Protein AF-A0A0L9UA04-F1 (afdb_monomer_lite)

InterPro domains:
  IPR013730 Fyv7/TAP26 [PF08524] (38-174)

Organism: Phaseolus angularis (NCBI:txid3914)

Radius of gyration: 35.71 Å; chains: 1; bounding box: 83×42×108 Å

Structure (mmCIF, N/CA/C/O backbone):
data_AF-A0A0L9UA04-F1
#
_entry.id   AF-A0A0L9UA04-F1
#
loop_
_atom_site.group_PDB
_atom_site.id
_atom_site.type_symbol
_atom_site.label_atom_id
_atom_site.label_alt_id
_atom_site.label_comp_id
_atom_site.label_asym_id
_atom_site.label_entity_id
_atom_site.label_seq_id
_atom_site.pdbx_PDB_ins_code
_atom_site.Cartn_x
_atom_site.Cartn_y
_atom_site.Cartn_z
_atom_site.occupancy
_atom_site.B_iso_or_equiv
_atom_site.auth_seq_id
_atom_site.auth_comp_id
_atom_site.auth_asym_id
_atom_site.auth_atom_id
_atom_site.pdbx_PDB_model_num
ATOM 1 N N . MET A 1 1 ? 28.687 -24.387 -68.596 1.00 44.91 1 MET A N 1
ATOM 2 C CA . MET A 1 1 ? 29.076 -24.300 -67.168 1.00 44.91 1 MET A CA 1
ATOM 3 C C . MET A 1 1 ? 28.521 -23.010 -66.548 1.00 44.91 1 MET A C 1
ATOM 5 O O . MET A 1 1 ? 29.224 -22.017 -66.532 1.00 44.91 1 MET A O 1
ATOM 9 N N . LYS A 1 2 ? 27.253 -22.964 -66.106 1.00 49.91 2 LYS A N 1
ATOM 10 C CA . LYS A 1 2 ? 26.639 -21.774 -65.458 1.00 49.91 2 LYS A CA 1
ATOM 11 C C . LYS A 1 2 ? 25.489 -22.181 -64.517 1.00 49.91 2 LYS A C 1
ATOM 13 O O . LYS A 1 2 ? 24.335 -21.888 -64.789 1.00 49.91 2 LYS A O 1
ATOM 18 N N . LYS A 1 3 ? 25.771 -22.952 -63.459 1.00 46.75 3 LYS A N 1
ATOM 19 C CA . LYS A 1 3 ? 24.746 -23.350 -62.461 1.00 46.75 3 LYS A CA 1
ATOM 20 C C . LYS A 1 3 ? 25.163 -23.144 -60.994 1.00 46.75 3 LYS A C 1
ATOM 22 O O . LYS A 1 3 ? 24.412 -23.510 -60.099 1.00 46.75 3 LYS A O 1
ATOM 27 N N . ASN A 1 4 ? 26.323 -22.531 -60.730 1.00 51.34 4 ASN A N 1
ATOM 28 C CA . ASN A 1 4 ? 26.891 -22.466 -59.373 1.00 51.34 4 ASN A CA 1
ATOM 29 C C . ASN A 1 4 ? 26.820 -21.080 -58.697 1.00 51.34 4 ASN A C 1
ATOM 31 O O . ASN A 1 4 ? 27.053 -20.995 -57.493 1.00 51.34 4 ASN A O 1
ATOM 35 N N . GLU A 1 5 ? 26.470 -20.005 -59.411 1.00 51.44 5 GLU A N 1
ATOM 36 C CA . GLU A 1 5 ? 26.477 -18.642 -58.843 1.00 51.44 5 GLU A CA 1
ATOM 37 C C . GLU A 1 5 ? 25.185 -18.285 -58.088 1.00 51.44 5 GLU A C 1
ATOM 39 O O . GLU A 1 5 ? 25.255 -17.756 -56.975 1.00 51.44 5 GLU A O 1
ATOM 44 N N . GLU A 1 6 ? 24.013 -18.680 -58.599 1.00 51.06 6 GLU A N 1
ATOM 45 C CA . GLU A 1 6 ? 22.704 -18.352 -58.001 1.00 51.06 6 GLU A CA 1
ATOM 46 C C . GLU A 1 6 ? 22.512 -18.932 -56.587 1.00 51.06 6 GLU A C 1
ATOM 48 O O . GLU A 1 6 ? 21.813 -18.371 -55.736 1.00 51.06 6 GLU A O 1
ATOM 53 N N . HIS A 1 7 ? 23.174 -20.053 -56.292 1.00 47.47 7 HIS A N 1
ATOM 54 C CA . HIS A 1 7 ? 23.088 -20.707 -54.989 1.00 47.47 7 HIS A CA 1
ATOM 55 C C . HIS A 1 7 ? 23.852 -19.949 -53.885 1.00 47.47 7 HIS A C 1
ATOM 57 O O . HIS A 1 7 ? 23.536 -20.091 -52.697 1.00 47.47 7 HIS A O 1
ATOM 63 N N . SER A 1 8 ? 24.841 -19.126 -54.255 1.00 52.06 8 SER A N 1
ATOM 64 C CA . SER A 1 8 ? 25.676 -18.370 -53.313 1.00 52.06 8 SER A CA 1
ATOM 65 C C . SER A 1 8 ? 25.004 -17.075 -52.833 1.00 52.06 8 SER A C 1
ATOM 67 O O . SER A 1 8 ? 25.053 -16.750 -51.640 1.00 52.06 8 SER A O 1
ATOM 69 N N . ASP A 1 9 ? 24.274 -16.394 -53.719 1.00 54.34 9 ASP A N 1
ATOM 70 C CA . ASP A 1 9 ? 23.603 -15.127 -53.415 1.00 54.34 9 ASP A CA 1
ATOM 71 C C . ASP A 1 9 ? 22.380 -15.309 -52.515 1.00 54.34 9 ASP A C 1
ATOM 73 O O . ASP A 1 9 ? 22.146 -14.519 -51.592 1.00 54.34 9 ASP A O 1
ATOM 77 N N . ASN A 1 10 ? 21.654 -16.416 -52.680 1.00 56.12 10 ASN A N 1
ATOM 78 C CA . ASN A 1 10 ? 20.559 -16.777 -51.780 1.00 56.12 10 ASN A CA 1
ATOM 79 C C . ASN A 1 10 ? 21.040 -17.081 -50.348 1.00 56.12 10 ASN A C 1
ATOM 81 O O . ASN A 1 10 ? 20.342 -16.766 -49.377 1.00 56.12 10 ASN A O 1
ATOM 85 N N . ARG A 1 11 ? 22.253 -17.631 -50.175 1.00 56.78 11 ARG A N 1
ATOM 86 C CA . ARG A 1 11 ? 22.855 -17.847 -48.844 1.00 56.78 11 ARG A CA 1
ATOM 87 C C . ARG A 1 11 ? 23.274 -16.529 -48.192 1.00 56.78 11 ARG A C 1
ATOM 89 O O . ARG A 1 11 ? 23.002 -16.339 -47.003 1.00 56.78 11 ARG A O 1
ATOM 96 N N . LYS A 1 12 ? 23.868 -15.601 -48.953 1.00 57.72 12 LYS A N 1
ATOM 97 C CA . LYS A 1 12 ? 24.252 -14.263 -48.461 1.00 57.72 12 LYS A CA 1
ATOM 98 C C . LYS A 1 12 ? 23.028 -13.437 -48.037 1.00 57.72 12 LYS A C 1
ATOM 100 O O . LYS A 1 12 ? 23.020 -12.908 -46.922 1.00 57.72 12 LYS A O 1
ATOM 105 N N . LYS A 1 13 ? 21.952 -13.421 -48.838 1.00 58.09 13 LYS A N 1
ATOM 106 C CA . LYS A 1 13 ? 20.679 -12.749 -48.493 1.00 58.09 13 LYS A CA 1
ATOM 107 C C . LYS A 1 13 ? 20.013 -13.345 -47.242 1.00 58.09 13 LYS A C 1
ATOM 109 O O . LYS A 1 13 ? 19.635 -12.596 -46.339 1.00 58.09 13 LYS A O 1
ATOM 114 N N . LYS A 1 14 ? 19.949 -14.682 -47.113 1.00 58.44 14 LYS A N 1
ATOM 115 C CA . LYS A 1 14 ? 19.452 -15.353 -45.888 1.00 58.44 14 LYS A CA 1
ATOM 116 C C . LYS A 1 14 ? 20.282 -15.004 -44.647 1.00 58.44 14 LYS A C 1
ATOM 118 O O . LYS A 1 14 ? 19.719 -14.843 -43.563 1.00 58.44 14 LYS A O 1
ATOM 123 N N . HIS A 1 15 ? 21.603 -14.882 -44.778 1.00 56.88 15 HIS A N 1
ATOM 124 C CA . HIS A 1 15 ? 22.475 -14.545 -43.651 1.00 56.88 15 HIS A CA 1
ATOM 125 C C . HIS A 1 15 ? 22.293 -13.088 -43.185 1.00 56.88 15 HIS A C 1
ATOM 127 O O . HIS A 1 15 ? 22.320 -12.831 -41.977 1.00 56.88 15 HIS A O 1
ATOM 133 N N . MET A 1 16 ? 22.072 -12.139 -44.102 1.00 57.34 16 MET A N 1
ATOM 134 C CA . MET A 1 16 ? 21.804 -10.737 -43.749 1.00 57.34 16 MET A CA 1
ATOM 135 C C . MET A 1 16 ? 20.437 -10.547 -43.078 1.00 57.34 16 MET A C 1
ATOM 137 O O . MET A 1 16 ? 20.364 -9.882 -42.046 1.00 57.34 16 MET A O 1
ATOM 141 N N . MET A 1 17 ? 19.385 -11.211 -43.573 1.00 58.59 17 MET A N 1
ATOM 142 C CA . MET A 1 17 ? 18.052 -11.196 -42.945 1.00 58.59 17 MET A CA 1
ATOM 143 C C . MET A 1 17 ? 18.096 -11.707 -41.492 1.00 58.59 17 MET A C 1
ATOM 145 O O . MET A 1 17 ? 17.563 -11.066 -40.588 1.00 58.59 17 MET A O 1
ATOM 149 N N . LYS A 1 18 ? 18.821 -12.807 -41.231 1.00 59.47 18 LYS A N 1
ATOM 150 C CA . LYS A 1 18 ? 19.005 -13.350 -39.869 1.00 59.47 18 LYS A CA 1
ATOM 151 C C . LYS A 1 18 ? 19.755 -12.394 -38.930 1.00 59.47 18 LYS A C 1
ATOM 153 O O . LYS A 1 18 ? 19.419 -12.318 -37.750 1.00 59.47 18 LYS A O 1
ATOM 158 N N . ARG A 1 19 ? 20.752 -11.649 -39.432 1.00 60.03 19 ARG A N 1
ATOM 159 C CA . ARG A 1 19 ? 21.492 -10.650 -38.633 1.00 60.03 19 ARG A CA 1
ATOM 160 C C . ARG A 1 19 ? 20.612 -9.447 -38.279 1.00 60.03 19 ARG A C 1
ATOM 162 O O . ARG A 1 19 ? 20.680 -8.976 -37.147 1.00 60.03 19 ARG A O 1
ATOM 169 N N . ASN A 1 20 ? 19.746 -8.998 -39.186 1.00 59.22 20 ASN A N 1
ATOM 170 C CA . ASN A 1 20 ? 18.862 -7.856 -38.930 1.00 59.22 20 ASN A CA 1
ATOM 171 C C . ASN A 1 20 ? 17.778 -8.171 -37.886 1.00 59.22 20 ASN A C 1
ATOM 173 O O . ASN A 1 20 ? 17.526 -7.345 -37.013 1.00 59.22 20 ASN A O 1
ATOM 177 N N . ILE A 1 21 ? 17.239 -9.395 -37.876 1.00 59.16 21 ILE A N 1
ATOM 178 C CA . ILE A 1 21 ? 16.279 -9.847 -36.849 1.00 59.16 21 ILE A CA 1
ATOM 179 C C . ILE A 1 21 ? 16.918 -9.855 -35.449 1.00 59.16 21 ILE A C 1
ATOM 181 O O . ILE A 1 21 ? 16.272 -9.508 -34.466 1.00 59.16 21 ILE A O 1
ATOM 185 N N . SER A 1 22 ? 18.208 -10.193 -35.338 1.00 56.00 22 SER A N 1
ATOM 186 C CA . SER A 1 22 ? 18.907 -10.200 -34.044 1.00 56.00 22 SER A CA 1
ATOM 187 C C . SER A 1 22 ? 19.188 -8.804 -33.466 1.00 56.00 22 SER A C 1
ATOM 189 O O . SER A 1 22 ? 19.296 -8.671 -32.249 1.00 56.00 22 SER A O 1
ATOM 191 N N . ARG A 1 23 ? 19.269 -7.759 -34.307 1.00 60.16 23 ARG A N 1
ATOM 192 C CA . ARG A 1 23 ? 19.564 -6.376 -33.876 1.00 60.16 23 ARG A CA 1
ATOM 193 C C . ARG A 1 23 ? 18.342 -5.636 -33.323 1.00 60.16 23 ARG A C 1
ATOM 195 O O . ARG A 1 23 ? 18.521 -4.665 -32.602 1.00 60.16 23 ARG A O 1
ATOM 202 N N . LEU A 1 24 ? 17.133 -6.121 -33.611 1.00 58.84 24 LEU A N 1
ATOM 203 C CA . LEU A 1 24 ? 15.861 -5.567 -33.123 1.00 58.84 24 LEU A CA 1
ATOM 204 C C . LEU A 1 24 ? 15.292 -6.329 -31.911 1.00 58.84 24 LEU A C 1
ATOM 206 O O . LEU A 1 24 ? 14.128 -6.160 -31.572 1.00 58.84 24 LEU A O 1
ATOM 210 N N . GLY A 1 25 ? 16.101 -7.169 -31.253 1.00 58.91 25 GLY A N 1
ATOM 211 C CA . GLY A 1 25 ? 15.629 -8.002 -30.142 1.00 58.91 25 GLY A CA 1
ATOM 212 C C . GLY A 1 25 ? 14.762 -9.155 -30.645 1.00 58.91 25 GLY A C 1
ATOM 213 O O . GLY A 1 25 ? 13.562 -9.181 -30.403 1.00 58.91 25 GLY A O 1
ATOM 214 N N . GLY A 1 26 ? 15.388 -10.070 -31.395 1.00 66.06 26 GLY A N 1
ATOM 215 C CA . GLY A 1 26 ? 14.732 -11.116 -32.186 1.00 66.06 26 GLY A CA 1
ATOM 216 C C . GLY A 1 26 ? 13.556 -11.843 -31.526 1.00 66.06 26 GLY A C 1
ATOM 217 O O . GLY A 1 26 ? 13.542 -12.033 -30.318 1.00 66.06 26 GLY A O 1
ATOM 218 N N . SER A 1 27 ? 12.613 -12.274 -32.378 1.00 66.50 27 SER A N 1
ATOM 219 C CA . SER A 1 27 ? 11.355 -12.975 -32.070 1.00 66.50 27 SER A CA 1
ATOM 220 C C . SER A 1 27 ? 10.723 -12.524 -30.755 1.00 66.50 27 SER A C 1
ATOM 222 O O . SER A 1 27 ? 10.962 -13.120 -29.704 1.00 66.50 27 SER A O 1
ATOM 224 N N . GLY A 1 28 ? 9.883 -11.488 -30.835 1.00 70.38 28 GLY A N 1
ATOM 225 C CA . GLY A 1 28 ? 9.030 -11.070 -29.726 1.00 70.38 28 GLY A CA 1
ATOM 226 C C . GLY A 1 28 ? 8.263 -12.243 -29.104 1.00 70.38 28 GLY A C 1
ATOM 227 O O . GLY A 1 28 ? 8.163 -13.329 -29.684 1.00 70.38 28 GLY A O 1
ATOM 228 N N . LEU A 1 29 ? 7.750 -12.019 -27.892 1.00 76.06 29 LEU A N 1
ATOM 229 C CA . LEU 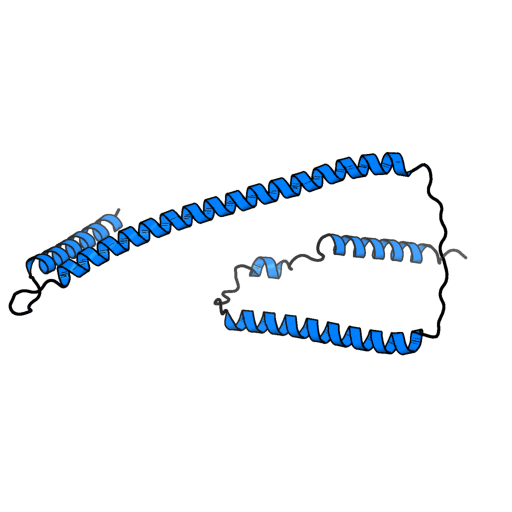A 1 29 ? 6.931 -12.988 -27.163 1.00 76.06 29 LEU A CA 1
ATOM 230 C C . LEU A 1 29 ? 5.904 -13.621 -28.110 1.00 76.06 29 LEU A C 1
ATOM 232 O O . LEU A 1 29 ? 5.262 -12.907 -28.881 1.00 76.06 29 LEU A O 1
ATOM 236 N N . SER A 1 30 ? 5.769 -14.950 -28.067 1.00 83.12 30 SER A N 1
ATOM 237 C CA . SER A 1 30 ? 4.789 -15.640 -28.906 1.00 83.12 30 SER A CA 1
ATOM 238 C C . SER A 1 30 ? 3.401 -15.040 -28.678 1.00 83.12 30 SER A C 1
ATOM 240 O O . SER A 1 30 ? 3.091 -14.585 -27.575 1.00 83.12 30 SER A O 1
ATOM 242 N N . LEU A 1 31 ? 2.551 -15.045 -29.707 1.00 81.62 31 LEU A N 1
ATOM 243 C CA . LEU A 1 31 ? 1.169 -14.564 -29.592 1.00 81.62 31 LEU A CA 1
ATOM 244 C C . LEU A 1 31 ? 0.454 -15.224 -28.401 1.00 81.62 31 LEU A C 1
ATOM 246 O O . LEU A 1 31 ? -0.238 -14.566 -27.630 1.00 81.62 31 LEU A O 1
ATOM 250 N N . GLU A 1 32 ? 0.731 -16.509 -28.191 1.00 78.56 32 GLU A N 1
ATOM 251 C CA . GLU A 1 32 ? 0.277 -17.274 -27.037 1.00 78.56 32 GLU A CA 1
ATOM 252 C C . GLU A 1 32 ? 0.819 -16.733 -25.702 1.00 78.56 32 GLU A C 1
ATOM 254 O O . GLU A 1 32 ? 0.078 -16.658 -24.726 1.00 78.56 32 GLU A O 1
ATOM 259 N N . ALA A 1 33 ? 2.089 -16.326 -25.624 1.00 79.69 33 ALA A N 1
ATOM 260 C CA . ALA A 1 33 ? 2.650 -15.700 -24.429 1.00 79.69 33 ALA A CA 1
ATOM 261 C C . ALA A 1 33 ? 2.044 -14.315 -24.160 1.00 79.69 33 ALA A C 1
ATOM 263 O O . ALA A 1 33 ? 1.850 -13.965 -22.997 1.00 79.69 33 ALA A O 1
ATOM 264 N N . PHE A 1 34 ? 1.722 -13.552 -25.209 1.00 82.69 34 PHE A N 1
ATOM 265 C CA . PHE A 1 34 ? 1.083 -12.242 -25.090 1.00 82.69 34 PHE A CA 1
ATOM 266 C C . PHE A 1 34 ? -0.371 -12.364 -24.616 1.00 82.69 34 PHE A C 1
ATOM 268 O O . PHE A 1 34 ? -0.756 -11.723 -23.639 1.00 82.69 34 PHE A O 1
ATOM 275 N N . ALA A 1 35 ? -1.151 -13.260 -25.229 1.00 82.94 35 ALA A N 1
ATOM 276 C CA . ALA A 1 35 ? -2.519 -13.567 -24.812 1.00 82.94 35 ALA A CA 1
ATOM 277 C C . ALA A 1 35 ? -2.564 -14.125 -23.379 1.00 82.94 35 ALA A C 1
ATOM 279 O O . ALA A 1 35 ? -3.395 -13.723 -22.564 1.00 82.94 35 ALA A O 1
ATOM 280 N N . ASN A 1 36 ? -1.609 -14.992 -23.028 1.00 75.50 36 ASN A N 1
ATOM 281 C CA . ASN A 1 36 ? -1.549 -15.603 -21.705 1.00 75.50 36 ASN A CA 1
ATOM 282 C C . ASN A 1 36 ? -0.844 -14.765 -20.628 1.00 75.50 36 ASN A C 1
ATOM 284 O O . ASN A 1 36 ? -0.731 -15.216 -19.484 1.00 75.50 36 ASN A O 1
ATOM 288 N N . ALA A 1 37 ? -0.373 -13.556 -20.950 1.00 74.50 37 ALA A N 1
ATOM 289 C CA . ALA A 1 37 ? 0.300 -12.684 -19.987 1.00 74.50 37 ALA A CA 1
ATOM 290 C C . ALA A 1 37 ? -0.622 -12.268 -18.827 1.00 74.50 37 ALA A C 1
ATOM 292 O O . ALA A 1 37 ? -0.140 -12.029 -17.722 1.00 74.50 37 ALA A O 1
ATOM 293 N N . LYS A 1 38 ? -1.940 -12.217 -19.069 1.00 69.69 38 LYS A N 1
ATOM 294 C CA . LYS A 1 38 ? -2.959 -11.862 -18.068 1.00 69.69 38 LYS A CA 1
ATOM 295 C C . LYS A 1 38 ? -3.819 -13.042 -17.596 1.00 69.69 38 LYS A C 1
ATOM 297 O O . LYS A 1 38 ? -4.439 -12.934 -16.547 1.00 69.69 38 LYS A O 1
ATOM 302 N N . SER A 1 39 ? -3.859 -14.157 -18.335 1.00 68.38 39 SER A N 1
ATOM 303 C CA . SER A 1 39 ? -4.726 -15.310 -18.020 1.00 68.38 39 SER A CA 1
ATOM 304 C C . SER A 1 39 ? -4.117 -16.278 -17.003 1.00 68.38 39 SER A C 1
ATOM 306 O O . SER A 1 39 ? -4.832 -17.027 -16.338 1.00 68.38 39 SER A O 1
ATOM 308 N N . LYS A 1 40 ? -2.786 -16.283 -16.851 1.00 64.69 40 LYS A N 1
ATOM 309 C CA . LYS A 1 40 ? -2.121 -17.155 -15.881 1.00 64.69 40 LYS A CA 1
ATOM 310 C C . LYS A 1 40 ? -2.254 -16.547 -14.490 1.00 64.69 40 LYS A C 1
ATOM 312 O O . LYS A 1 40 ? -1.460 -15.691 -14.108 1.00 64.69 40 LYS A O 1
ATOM 317 N N . ASN A 1 41 ? -3.215 -17.059 -13.724 1.00 63.19 41 ASN A N 1
ATOM 318 C CA . ASN A 1 41 ? -3.401 -16.804 -12.297 1.00 63.19 41 ASN A CA 1
ATOM 319 C C . ASN A 1 41 ? -2.242 -17.434 -11.489 1.00 63.19 41 ASN A C 1
ATOM 321 O O . ASN A 1 41 ? -2.405 -18.374 -10.715 1.00 63.19 41 ASN A O 1
ATOM 325 N N . LYS A 1 42 ? -1.006 -16.998 -11.762 1.00 64.94 42 LYS A N 1
ATOM 326 C CA . LYS A 1 42 ? 0.178 -17.403 -11.009 1.00 64.94 42 LYS A CA 1
ATOM 327 C C . LYS A 1 42 ? 0.167 -16.597 -9.729 1.00 64.94 42 LYS A C 1
ATOM 329 O O . LYS A 1 42 ? 0.686 -15.483 -9.702 1.00 64.94 42 LYS A O 1
ATOM 334 N N . GLN A 1 43 ? -0.416 -17.179 -8.686 1.00 70.19 43 GLN A N 1
ATOM 335 C CA . GLN A 1 43 ? -0.285 -16.692 -7.321 1.00 70.19 43 GLN A CA 1
ATOM 336 C C . GLN A 1 43 ? 1.180 -16.305 -7.084 1.00 70.19 43 GLN A C 1
ATOM 338 O O . GLN A 1 43 ? 2.087 -17.128 -7.255 1.00 70.19 43 GLN A O 1
ATOM 343 N N . TYR A 1 44 ? 1.423 -15.026 -6.795 1.00 76.94 44 TYR A N 1
ATOM 344 C CA . TYR A 1 44 ? 2.772 -14.479 -6.700 1.00 76.94 44 TYR A CA 1
ATOM 345 C C . TYR A 1 44 ? 3.512 -15.143 -5.534 1.00 76.94 44 TYR A C 1
ATOM 347 O O . TYR A 1 44 ? 3.335 -14.774 -4.376 1.00 76.94 44 TYR A O 1
ATOM 355 N N . ASN A 1 45 ? 4.341 -16.144 -5.842 1.00 85.00 45 ASN A N 1
ATOM 356 C CA . ASN A 1 45 ? 5.189 -16.812 -4.864 1.00 85.00 45 ASN A CA 1
ATOM 357 C C . ASN A 1 45 ? 6.643 -16.330 -5.025 1.00 85.00 45 ASN A C 1
ATOM 359 O O . ASN A 1 45 ? 7.352 -16.778 -5.939 1.00 85.00 45 ASN A O 1
ATOM 363 N N . PRO A 1 46 ? 7.128 -15.443 -4.138 1.00 87.38 46 PRO A N 1
ATOM 364 C CA . PRO A 1 46 ? 8.468 -14.880 -4.249 1.00 87.38 46 PRO A CA 1
ATOM 365 C C . PRO A 1 46 ? 9.575 -15.934 -4.103 1.00 87.38 46 PRO A C 1
ATOM 367 O O . PRO A 1 46 ? 10.650 -15.754 -4.675 1.00 87.38 46 PRO A O 1
ATOM 370 N N . ALA A 1 47 ? 9.338 -17.044 -3.393 1.00 90.38 47 ALA A N 1
ATOM 371 C CA . ALA A 1 47 ? 10.335 -18.099 -3.202 1.00 90.38 47 ALA A CA 1
ATOM 372 C C . ALA A 1 47 ? 10.624 -18.855 -4.508 1.00 90.38 47 ALA A C 1
ATOM 374 O O . ALA A 1 47 ? 11.784 -19.072 -4.863 1.00 90.38 47 ALA A O 1
ATOM 375 N N . ILE A 1 48 ? 9.579 -19.181 -5.276 1.00 85.94 48 ILE A N 1
ATOM 376 C CA . ILE A 1 48 ? 9.719 -19.861 -6.574 1.00 85.94 48 ILE A CA 1
ATOM 377 C C . ILE A 1 48 ? 10.458 -18.960 -7.571 1.00 85.94 48 ILE A C 1
ATOM 379 O O . ILE A 1 48 ? 11.365 -19.415 -8.270 1.00 85.94 48 ILE A O 1
ATOM 383 N N . ILE A 1 49 ? 10.126 -17.666 -7.595 1.00 85.31 49 ILE A N 1
ATOM 384 C CA . ILE A 1 49 ? 10.781 -16.683 -8.469 1.00 85.31 49 ILE A CA 1
ATOM 385 C C . ILE A 1 49 ? 12.268 -16.545 -8.113 1.00 85.31 49 ILE A C 1
ATOM 387 O O . ILE A 1 49 ? 13.115 -16.535 -9.009 1.00 85.31 49 ILE A O 1
ATOM 391 N N . LYS A 1 50 ? 12.607 -16.467 -6.818 1.00 94.00 50 LYS A N 1
ATOM 392 C CA . LYS A 1 50 ? 14.004 -16.433 -6.355 1.00 94.00 50 LYS A CA 1
ATOM 393 C C . LYS A 1 50 ? 14.764 -17.687 -6.793 1.00 94.00 50 LYS A C 1
ATOM 395 O O . LYS A 1 50 ? 15.805 -17.552 -7.432 1.00 94.00 50 LYS A O 1
ATOM 400 N N . LYS A 1 51 ? 14.195 -18.879 -6.575 1.00 94.12 51 LYS A N 1
ATOM 401 C CA . LYS A 1 51 ? 14.802 -20.160 -6.973 1.00 94.12 51 LYS A CA 1
ATOM 402 C C . LYS A 1 51 ? 15.075 -20.233 -8.478 1.00 94.12 51 LYS A C 1
ATOM 404 O O . LYS A 1 51 ? 16.16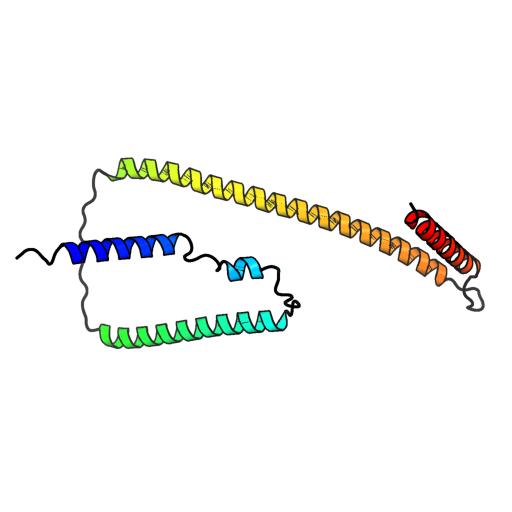2 -20.627 -8.889 1.00 94.12 51 LYS A O 1
ATOM 409 N N . GLN A 1 52 ? 14.127 -19.801 -9.313 1.00 91.44 52 GLN A N 1
ATOM 410 C CA . GLN A 1 52 ? 14.312 -19.761 -10.771 1.00 91.44 52 GLN A CA 1
ATOM 411 C C . GLN A 1 52 ? 15.412 -18.775 -11.192 1.00 91.44 52 GLN A C 1
ATOM 413 O O . GLN A 1 52 ? 16.239 -19.096 -12.049 1.00 91.44 52 GLN A O 1
ATOM 418 N N . ARG A 1 53 ? 15.456 -17.585 -10.577 1.00 93.25 53 ARG A N 1
ATOM 419 C CA . ARG A 1 53 ? 16.500 -16.582 -10.844 1.00 93.25 53 ARG A CA 1
ATOM 420 C C . ARG A 1 53 ? 17.886 -17.100 -10.473 1.00 93.25 53 ARG A C 1
ATOM 422 O O . ARG A 1 53 ? 18.825 -16.907 -11.242 1.00 93.25 53 ARG A O 1
ATOM 429 N N . GLU A 1 54 ? 18.016 -17.746 -9.320 1.00 94.06 54 GLU A N 1
ATOM 430 C CA . GLU A 1 54 ? 19.278 -18.336 -8.870 1.00 94.06 54 GLU A CA 1
ATOM 431 C C . GLU A 1 54 ? 19.716 -19.493 -9.759 1.00 94.06 54 GLU A C 1
ATOM 433 O O . GLU A 1 54 ? 20.855 -19.496 -10.218 1.00 94.06 54 GLU A O 1
ATOM 438 N N . PHE A 1 55 ? 18.809 -20.410 -10.105 1.00 96.94 55 PHE A N 1
ATOM 439 C CA . PHE A 1 55 ? 19.104 -21.499 -11.036 1.00 96.94 55 PHE A CA 1
ATOM 440 C C . PHE A 1 55 ? 19.662 -20.973 -12.366 1.00 96.94 55 PHE A C 1
ATOM 442 O O . PHE A 1 55 ? 20.685 -21.449 -12.858 1.00 96.94 55 PHE A O 1
ATOM 449 N N . TYR A 1 56 ? 19.043 -19.925 -12.913 1.00 96.50 56 TYR A N 1
ATOM 450 C CA . TYR A 1 56 ? 19.499 -19.300 -14.150 1.00 96.50 56 TYR A CA 1
ATOM 451 C C . TYR A 1 56 ? 20.865 -18.608 -14.008 1.00 96.50 56 TYR A C 1
ATOM 453 O O . TYR A 1 56 ? 21.720 -18.739 -14.889 1.00 96.50 56 TYR A O 1
ATOM 461 N N . LYS A 1 57 ? 21.108 -17.896 -12.898 1.00 96.88 57 LYS A N 1
ATOM 462 C CA . LYS A 1 57 ? 22.427 -17.308 -12.593 1.00 96.88 57 LYS A CA 1
ATOM 463 C C . LYS A 1 57 ? 23.503 -18.389 -12.485 1.00 96.88 57 LYS A C 1
ATOM 465 O O . LYS A 1 57 ? 24.570 -18.251 -13.081 1.00 96.88 57 LYS A O 1
ATOM 470 N N . ASN A 1 58 ? 23.201 -19.486 -11.801 1.00 95.88 58 ASN A N 1
ATOM 471 C CA . ASN A 1 58 ? 24.128 -20.594 -11.609 1.00 95.88 58 ASN A CA 1
ATOM 472 C C . ASN A 1 58 ? 24.450 -21.278 -12.939 1.00 95.88 58 ASN A C 1
ATOM 474 O O . ASN A 1 58 ? 25.622 -21.458 -13.263 1.00 95.88 58 ASN A O 1
ATOM 478 N N . ALA A 1 59 ? 23.442 -21.554 -13.771 1.00 96.31 59 ALA A N 1
ATOM 479 C CA . ALA A 1 59 ? 23.648 -22.102 -15.111 1.00 96.31 59 ALA A CA 1
ATOM 480 C C . ALA A 1 59 ? 24.540 -21.193 -15.979 1.00 96.31 59 ALA A C 1
ATOM 482 O O . ALA A 1 59 ? 25.428 -21.677 -16.685 1.00 96.31 59 ALA A O 1
ATOM 483 N N . LYS A 1 60 ? 24.363 -19.866 -15.897 1.00 96.69 60 LYS A N 1
ATOM 484 C CA . LYS A 1 60 ? 25.247 -18.902 -16.574 1.00 96.69 60 LYS A CA 1
ATOM 485 C C . LYS A 1 60 ? 26.686 -18.990 -16.081 1.00 96.69 60 LYS A C 1
ATOM 487 O O . LYS A 1 60 ? 27.594 -19.027 -16.910 1.00 96.69 60 LYS A O 1
ATOM 492 N N . ASN A 1 61 ? 26.890 -19.041 -14.769 1.00 96.06 61 ASN A N 1
ATOM 493 C CA . ASN A 1 61 ? 28.221 -19.112 -14.171 1.00 96.06 61 ASN A CA 1
ATOM 494 C C . ASN A 1 61 ? 28.932 -20.421 -14.534 1.00 96.06 61 ASN A C 1
ATOM 496 O O . ASN A 1 61 ? 30.077 -20.382 -14.976 1.00 96.06 61 ASN A O 1
ATOM 500 N N . VAL A 1 62 ? 28.233 -21.557 -14.464 1.00 96.38 62 VAL A N 1
ATOM 501 C CA . VAL A 1 62 ? 28.759 -22.864 -14.889 1.00 96.38 62 VAL A CA 1
ATOM 502 C C . VAL A 1 62 ? 29.138 -22.841 -16.369 1.00 96.38 62 VAL A C 1
ATOM 504 O O . VAL A 1 62 ? 30.225 -23.279 -16.735 1.00 96.38 62 VAL A O 1
ATOM 507 N N . ASN A 1 63 ? 28.289 -22.286 -17.237 1.00 96.25 63 ASN A N 1
ATOM 508 C CA . ASN A 1 63 ? 28.599 -22.177 -18.663 1.00 96.25 63 ASN A CA 1
ATOM 509 C C . ASN A 1 63 ? 29.778 -21.235 -18.935 1.00 96.25 63 ASN A C 1
ATOM 511 O O . ASN A 1 63 ? 30.594 -21.521 -19.809 1.00 96.25 63 ASN A O 1
ATOM 515 N N . LYS A 1 64 ? 29.888 -20.127 -18.192 1.00 96.62 64 LYS A N 1
ATOM 516 C CA . LYS A 1 64 ? 31.033 -19.212 -18.266 1.00 96.62 64 LYS A CA 1
ATOM 517 C C . LYS A 1 64 ? 32.321 -19.930 -17.864 1.00 96.62 64 LYS A C 1
ATOM 519 O O . LYS A 1 64 ? 33.290 -19.874 -18.611 1.00 96.62 64 LYS A O 1
ATOM 524 N N . PHE A 1 65 ? 32.303 -20.661 -16.753 1.00 95.44 65 PHE A N 1
ATOM 525 C CA . PHE A 1 65 ? 33.440 -21.447 -16.282 1.00 95.44 65 PHE A CA 1
ATOM 526 C C . PHE A 1 65 ? 33.844 -22.538 -17.282 1.00 95.44 65 PHE A C 1
ATOM 528 O O . PHE A 1 65 ? 35.001 -22.610 -17.680 1.00 95.44 65 PHE A O 1
ATOM 535 N N . LYS A 1 66 ? 32.883 -23.316 -17.798 1.00 95.62 66 LYS A N 1
ATOM 536 C CA . LYS A 1 66 ? 33.136 -24.322 -18.844 1.00 95.62 66 LYS A CA 1
ATOM 537 C C . LYS A 1 66 ? 33.743 -23.709 -20.111 1.00 95.62 66 LYS A C 1
ATOM 539 O O . LYS A 1 66 ? 34.580 -24.340 -20.748 1.00 95.62 66 LYS A O 1
ATOM 544 N N . LYS A 1 67 ? 33.333 -22.495 -20.496 1.00 94.06 67 LYS A N 1
ATOM 545 C CA . LYS A 1 67 ? 33.935 -21.767 -21.626 1.00 94.06 67 LYS A CA 1
ATOM 546 C C . LYS A 1 67 ? 35.369 -21.334 -21.331 1.00 94.06 67 LYS A C 1
ATOM 548 O O . LYS A 1 67 ? 36.207 -21.500 -22.207 1.00 94.06 67 LYS A O 1
ATOM 553 N N . LEU A 1 68 ? 35.644 -20.825 -20.130 1.00 91.69 68 LEU A N 1
ATOM 554 C CA . LEU A 1 68 ? 37.000 -20.453 -19.716 1.00 91.69 68 LEU A CA 1
ATOM 555 C C . LEU A 1 68 ? 37.932 -21.667 -19.690 1.00 91.69 68 LEU A C 1
ATOM 557 O O . LEU A 1 68 ? 39.007 -21.598 -20.267 1.00 91.69 68 LEU A O 1
ATOM 561 N N . LEU A 1 69 ? 37.486 -22.802 -19.143 1.00 89.81 69 LEU A N 1
ATOM 562 C CA . LEU A 1 69 ? 38.254 -24.052 -19.183 1.00 89.81 69 LEU A CA 1
ATOM 563 C C . LEU A 1 69 ? 38.564 -24.497 -20.617 1.00 89.81 69 LEU A C 1
ATOM 565 O O . LEU A 1 69 ? 39.691 -24.864 -20.928 1.00 89.81 69 LEU A O 1
ATOM 569 N N . LYS A 1 70 ? 37.581 -24.421 -21.524 1.00 91.00 70 LYS A N 1
ATOM 570 C CA . LYS A 1 70 ? 37.811 -24.721 -22.946 1.00 91.00 70 LYS A CA 1
ATOM 571 C C . LYS A 1 70 ? 38.810 -23.757 -23.590 1.00 91.00 70 LYS A C 1
ATOM 573 O O . LYS A 1 70 ? 39.618 -24.199 -24.394 1.00 91.00 70 LYS A O 1
ATOM 578 N N . GLN A 1 71 ? 38.753 -22.468 -23.256 1.00 83.81 71 GLN A N 1
ATOM 579 C CA . GLN A 1 71 ? 39.698 -21.468 -23.763 1.00 83.81 71 GLN A CA 1
ATOM 580 C C . GLN A 1 71 ? 41.110 -21.692 -23.226 1.00 83.81 71 GLN A C 1
ATOM 582 O O . GLN A 1 71 ? 42.049 -21.603 -24.002 1.00 83.81 71 GLN A O 1
ATOM 587 N N . GLN A 1 72 ? 41.259 -22.031 -21.946 1.00 81.62 72 GLN A N 1
ATOM 588 C CA . GLN A 1 72 ? 42.553 -22.360 -21.353 1.00 81.62 72 GLN A CA 1
ATOM 589 C C . GLN A 1 72 ? 43.170 -23.589 -22.031 1.00 81.62 72 GLN A C 1
ATOM 591 O O . GLN A 1 72 ? 44.321 -23.536 -22.452 1.00 81.62 72 GLN A O 1
ATOM 596 N N . ASN A 1 73 ? 42.383 -24.649 -22.241 1.00 72.88 73 ASN A N 1
ATOM 597 C CA . ASN A 1 73 ? 42.845 -25.826 -22.982 1.00 72.88 73 ASN A CA 1
ATOM 598 C C . ASN A 1 73 ? 43.250 -25.467 -24.425 1.00 72.88 73 ASN A C 1
ATOM 600 O O . ASN A 1 73 ? 44.292 -25.902 -24.890 1.00 72.88 73 ASN A O 1
ATOM 604 N N . GLN A 1 74 ? 42.497 -24.594 -25.104 1.00 67.50 74 GLN A N 1
ATOM 605 C CA . GLN A 1 74 ? 42.845 -24.114 -26.451 1.00 67.50 74 GLN A CA 1
ATOM 606 C C . GLN A 1 74 ? 44.053 -23.164 -26.489 1.00 67.50 74 GLN A C 1
ATOM 608 O O . GLN A 1 74 ? 44.726 -23.091 -27.512 1.00 67.50 74 GLN A O 1
ATOM 613 N N . GLN A 1 75 ? 44.321 -22.397 -25.427 1.00 60.78 75 GLN A N 1
ATOM 614 C CA . GLN A 1 75 ? 45.503 -21.533 -25.326 1.00 60.78 75 GLN A CA 1
ATOM 615 C C . GLN A 1 75 ? 46.775 -22.336 -25.055 1.00 60.78 75 GLN A C 1
ATOM 617 O O . GLN A 1 75 ? 47.825 -21.970 -25.578 1.00 60.78 75 GLN A O 1
ATOM 622 N N . ASN A 1 76 ? 46.669 -23.448 -24.323 1.00 55.97 76 ASN A N 1
ATOM 623 C CA . ASN A 1 76 ? 47.763 -24.408 -24.191 1.00 55.97 76 ASN A CA 1
ATOM 624 C C . ASN A 1 76 ? 48.129 -25.030 -25.552 1.00 55.97 76 ASN A C 1
ATOM 626 O O . ASN A 1 76 ? 49.310 -25.216 -25.820 1.00 55.97 76 ASN A O 1
ATOM 630 N N . ASP A 1 77 ? 47.150 -25.235 -26.442 1.00 51.50 77 ASP A N 1
ATOM 631 C CA . ASP A 1 77 ? 47.389 -25.739 -27.805 1.00 51.50 77 ASP A CA 1
ATOM 632 C C . ASP A 1 77 ? 47.820 -24.643 -28.813 1.00 51.50 77 ASP A C 1
ATOM 634 O O . ASP A 1 77 ? 48.501 -24.930 -29.796 1.00 51.50 77 ASP A O 1
ATOM 638 N N . ARG A 1 78 ? 47.433 -23.369 -28.608 1.00 49.94 78 ARG A N 1
ATOM 639 C CA . ARG A 1 78 ? 47.722 -22.237 -29.528 1.00 49.94 78 ARG A CA 1
ATOM 640 C C . ARG A 1 78 ? 48.992 -21.442 -29.227 1.00 49.94 78 ARG A C 1
ATOM 642 O O . ARG A 1 78 ? 49.377 -20.625 -30.064 1.00 49.94 78 ARG A O 1
ATOM 649 N N . SER A 1 79 ? 49.655 -21.650 -28.091 1.00 48.22 79 SER A N 1
ATOM 650 C CA . SER A 1 79 ? 50.910 -20.951 -27.752 1.00 48.22 79 SER A CA 1
ATOM 651 C C . SER A 1 79 ? 52.078 -21.256 -28.711 1.00 48.22 79 SER A C 1
ATOM 653 O O . SER A 1 79 ? 53.123 -20.618 -28.616 1.00 48.22 79 SER A O 1
ATOM 655 N N . LEU A 1 80 ? 51.883 -22.153 -29.687 1.00 48.03 80 LEU A N 1
ATOM 656 C CA . LEU A 1 80 ? 52.839 -22.495 -30.744 1.00 48.03 80 LEU A CA 1
ATOM 657 C C . LEU A 1 80 ? 52.679 -21.708 -32.068 1.00 48.03 80 LEU A C 1
ATOM 659 O O . LEU A 1 80 ? 53.488 -21.906 -32.969 1.00 48.03 80 LEU A O 1
ATOM 663 N N . GLY A 1 81 ? 51.683 -20.821 -32.233 1.00 38.50 81 GLY A N 1
ATOM 664 C CA . GLY A 1 81 ? 51.329 -20.284 -33.563 1.00 38.50 81 GLY A CA 1
ATOM 665 C C . GLY A 1 81 ? 51.109 -18.769 -33.679 1.00 38.50 81 GLY A C 1
ATOM 666 O O . GLY A 1 81 ? 49.972 -18.314 -33.643 1.00 38.50 81 GLY A O 1
ATOM 667 N N . GLN A 1 82 ? 52.203 -18.037 -33.924 1.00 35.31 82 GLN A N 1
ATOM 668 C CA . GLN A 1 82 ? 52.353 -16.959 -34.927 1.00 35.31 82 GLN A CA 1
ATOM 669 C C . GLN A 1 82 ? 51.535 -15.638 -34.826 1.00 35.31 82 GLN A C 1
ATOM 671 O O . GLN A 1 82 ? 50.317 -15.588 -34.977 1.00 35.31 82 GLN A O 1
ATOM 676 N N . LYS A 1 83 ? 52.279 -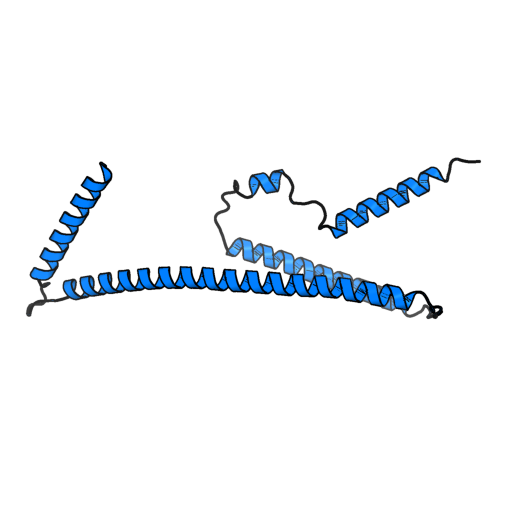14.524 -34.682 1.00 41.41 83 LYS A N 1
ATOM 677 C CA . LYS A 1 83 ? 51.886 -13.120 -34.941 1.00 41.41 83 LYS A CA 1
ATOM 678 C C . LYS A 1 83 ? 51.926 -12.809 -36.451 1.00 41.41 83 LYS A C 1
ATOM 680 O O . LYS A 1 83 ? 52.825 -13.328 -37.104 1.00 41.41 83 LYS A O 1
ATOM 685 N N . HIS A 1 84 ? 51.080 -11.901 -36.964 1.00 30.11 84 HIS A N 1
ATOM 686 C CA . HIS A 1 84 ? 51.485 -10.922 -37.998 1.00 30.11 84 HIS A CA 1
ATOM 687 C C . HIS A 1 84 ? 50.477 -9.768 -38.225 1.00 30.11 84 HIS A C 1
ATOM 689 O O . HIS A 1 84 ? 49.309 -9.850 -37.855 1.00 30.11 84 HIS A O 1
ATOM 695 N N . ASP A 1 85 ? 51.029 -8.714 -38.826 1.00 37.22 85 ASP A N 1
ATOM 696 C CA . ASP A 1 85 ? 50.807 -7.264 -38.750 1.00 37.22 85 ASP A CA 1
ATOM 697 C C . ASP A 1 85 ? 49.722 -6.549 -39.604 1.00 37.22 85 ASP A C 1
ATOM 699 O O . ASP A 1 85 ? 48.945 -7.139 -40.348 1.00 37.22 85 ASP A O 1
ATOM 703 N N . LYS A 1 86 ? 49.733 -5.221 -39.388 1.00 42.75 86 LYS A N 1
ATOM 704 C CA . LYS A 1 86 ? 48.986 -4.031 -39.854 1.00 42.75 86 LYS A CA 1
ATOM 705 C C . LYS A 1 86 ? 49.074 -3.713 -41.365 1.00 42.75 86 LYS A C 1
ATOM 707 O O . LYS A 1 86 ? 50.077 -4.068 -41.964 1.00 42.75 86 LYS A O 1
ATOM 712 N N . ASP A 1 87 ? 48.143 -2.884 -41.878 1.00 29.05 87 ASP A N 1
ATOM 713 C CA . ASP A 1 87 ? 48.373 -1.821 -42.904 1.00 29.05 87 ASP A CA 1
ATOM 714 C C . ASP A 1 87 ? 47.094 -0.938 -43.065 1.00 29.05 87 ASP A C 1
ATOM 716 O O . ASP A 1 87 ? 46.025 -1.481 -43.337 1.00 29.05 87 ASP A O 1
ATOM 720 N N . VAL A 1 88 ? 46.966 0.294 -42.540 1.00 42.03 88 VAL A N 1
ATOM 721 C CA . VAL A 1 88 ? 47.305 1.661 -43.037 1.00 42.03 88 VAL A CA 1
ATOM 722 C C . VAL A 1 88 ? 46.796 2.045 -44.444 1.00 42.03 88 VAL A C 1
ATOM 724 O O . VAL A 1 88 ? 47.465 1.794 -45.436 1.00 42.03 88 VAL A O 1
ATOM 727 N N . ASN A 1 89 ? 45.665 2.774 -44.516 1.00 32.59 89 ASN A N 1
ATOM 728 C CA . ASN A 1 89 ? 45.460 3.892 -45.463 1.00 32.59 89 ASN A CA 1
ATOM 729 C C . ASN A 1 89 ? 44.158 4.676 -45.150 1.00 32.59 89 ASN A C 1
ATOM 731 O O . ASN A 1 89 ? 43.068 4.193 -45.446 1.00 32.59 89 ASN A O 1
ATOM 735 N N . GLU A 1 90 ? 44.248 5.887 -44.584 1.00 40.19 90 GLU A N 1
ATOM 736 C CA . GLU A 1 90 ? 43.111 6.818 -44.446 1.00 40.19 90 GLU A CA 1
ATOM 737 C C . GLU A 1 90 ? 43.569 8.268 -44.647 1.00 40.19 90 GLU A C 1
ATOM 739 O O . GLU A 1 90 ? 44.243 8.841 -43.793 1.00 40.19 90 GLU A O 1
ATOM 744 N N . THR A 1 91 ? 43.153 8.888 -45.752 1.00 49.00 91 THR A N 1
ATOM 745 C CA . THR A 1 91 ? 43.138 10.348 -45.884 1.00 49.00 91 THR A CA 1
ATOM 746 C C . THR A 1 91 ? 42.015 10.771 -46.842 1.00 49.00 91 THR A C 1
ATOM 748 O O . THR A 1 91 ? 41.791 10.161 -47.882 1.00 49.00 91 THR A O 1
ATOM 751 N N . ASP A 1 92 ? 41.283 11.813 -46.439 1.00 45.75 92 ASP A N 1
ATOM 752 C CA . ASP A 1 92 ? 40.226 12.566 -47.145 1.00 45.75 92 ASP A CA 1
ATOM 753 C C . ASP A 1 92 ? 38.738 12.151 -47.131 1.00 45.75 92 ASP A C 1
ATOM 755 O O . ASP A 1 92 ? 37.900 12.988 -47.471 1.00 45.75 92 ASP A O 1
ATOM 759 N N . LYS A 1 93 ? 38.321 10.995 -46.592 1.00 48.97 93 LYS A N 1
ATOM 760 C CA . LYS A 1 93 ? 36.875 10.752 -46.309 1.00 48.97 93 LYS A CA 1
ATOM 761 C C . LYS A 1 93 ? 36.418 11.196 -44.910 1.00 48.97 93 LYS A C 1
ATOM 763 O O . LYS A 1 93 ? 35.229 11.450 -44.694 1.00 48.97 93 LYS A O 1
ATOM 768 N N . ASP A 1 94 ? 37.348 11.396 -43.979 1.00 54.56 94 ASP A N 1
ATOM 769 C CA . ASP A 1 94 ? 37.028 11.538 -42.551 1.00 54.56 94 ASP A CA 1
ATOM 770 C C . ASP A 1 94 ? 36.398 12.863 -42.136 1.00 54.56 94 ASP A C 1
ATOM 772 O O . ASP A 1 94 ? 35.627 12.918 -41.175 1.00 54.56 94 ASP A O 1
ATOM 776 N N . LYS A 1 95 ? 36.684 13.967 -42.834 1.00 56.03 95 LYS A N 1
ATOM 777 C CA . LYS A 1 95 ? 36.214 15.293 -42.393 1.00 56.03 95 LYS A CA 1
ATOM 778 C C . LYS A 1 95 ? 34.690 15.444 -42.518 1.00 56.03 95 LYS A C 1
ATOM 780 O O . LYS A 1 95 ? 34.074 16.088 -41.665 1.00 56.03 95 LYS A O 1
ATOM 785 N N . SER A 1 96 ? 34.072 14.826 -43.532 1.00 58.06 96 SER A N 1
ATOM 786 C CA . SER A 1 96 ? 32.615 14.870 -43.743 1.00 58.06 96 SER A CA 1
ATOM 787 C C . SER A 1 96 ? 31.860 13.896 -42.826 1.00 58.06 96 SER A C 1
ATOM 789 O O . SER A 1 96 ? 30.842 14.269 -42.233 1.00 58.06 96 SER A O 1
ATOM 791 N N . GLU A 1 97 ? 32.401 12.692 -42.606 1.00 59.41 97 GLU A N 1
ATOM 792 C CA . GLU A 1 97 ? 31.855 11.732 -41.643 1.00 59.41 97 GLU A CA 1
ATOM 793 C C . GLU A 1 97 ? 31.927 12.265 -40.213 1.00 59.41 97 GLU A C 1
ATOM 795 O O . GLU A 1 97 ? 30.956 12.158 -39.465 1.00 59.41 97 GLU A O 1
ATOM 800 N N . ARG A 1 98 ? 33.032 12.915 -39.830 1.00 59.25 98 ARG A N 1
ATOM 801 C CA . ARG A 1 98 ? 33.198 13.475 -38.482 1.00 59.25 98 ARG A CA 1
ATOM 802 C C . ARG A 1 98 ? 32.181 14.579 -38.175 1.00 59.25 98 ARG A C 1
ATOM 804 O O . ARG A 1 98 ? 31.764 14.695 -37.025 1.00 59.25 98 ARG A O 1
ATOM 811 N N . ARG A 1 99 ? 31.733 15.358 -39.172 1.00 59.38 99 ARG A N 1
ATOM 812 C CA . ARG A 1 99 ? 30.638 16.341 -39.015 1.00 59.38 99 ARG A CA 1
ATOM 813 C C . ARG A 1 99 ? 29.260 15.669 -38.919 1.00 59.38 99 ARG A C 1
ATOM 815 O O . ARG A 1 99 ? 28.483 16.032 -38.043 1.00 59.38 99 ARG A O 1
ATOM 822 N N . ARG A 1 100 ? 28.976 14.641 -39.731 1.00 60.56 100 ARG A N 1
ATOM 823 C CA . ARG A 1 100 ? 27.714 13.868 -39.645 1.00 60.56 100 ARG A CA 1
ATOM 824 C C . ARG A 1 100 ? 27.582 13.085 -38.330 1.00 60.56 100 ARG A C 1
ATOM 826 O O . ARG A 1 100 ? 26.509 13.083 -37.732 1.00 60.56 100 ARG A O 1
ATOM 833 N N . ARG A 1 101 ? 28.675 12.490 -37.832 1.00 60.16 101 ARG A N 1
ATOM 834 C CA . ARG A 1 101 ? 28.714 11.786 -36.534 1.00 60.16 101 ARG A CA 1
ATOM 835 C C . ARG A 1 101 ? 28.397 12.727 -35.365 1.00 60.16 101 ARG A C 1
ATOM 837 O O . ARG A 1 101 ? 27.627 12.338 -34.490 1.00 60.16 101 ARG A O 1
ATOM 844 N N . LYS A 1 102 ? 28.908 13.968 -35.383 1.00 60.03 102 LYS A N 1
ATOM 845 C CA . LYS A 1 102 ? 28.627 1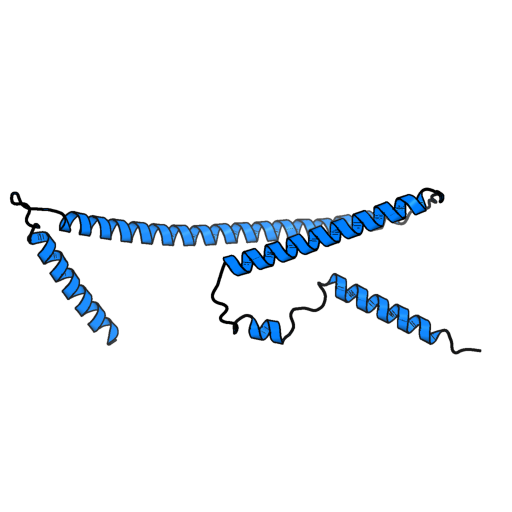4.990 -34.352 1.00 60.03 102 LYS A CA 1
ATOM 846 C C . LYS A 1 102 ? 27.144 15.373 -34.280 1.00 60.03 102 LYS A C 1
ATOM 848 O O . LYS A 1 102 ? 26.604 15.434 -33.183 1.00 60.03 102 LYS A O 1
ATOM 853 N N . ASN A 1 103 ? 26.468 15.523 -35.420 1.00 60.38 103 ASN A N 1
ATOM 854 C CA . ASN A 1 103 ? 25.032 15.836 -35.436 1.00 60.38 103 ASN A CA 1
ATOM 855 C C . ASN A 1 103 ? 24.163 14.642 -34.985 1.00 60.38 103 ASN A C 1
ATOM 857 O O . ASN A 1 103 ? 23.145 14.842 -34.333 1.00 60.38 103 ASN A O 1
ATOM 861 N N . SER A 1 104 ? 24.576 13.396 -35.262 1.00 60.66 104 SER A N 1
ATOM 862 C CA . SER A 1 104 ? 23.871 12.204 -34.748 1.00 60.66 104 SER A CA 1
ATOM 863 C C . SER A 1 104 ? 24.065 11.986 -33.240 1.00 60.66 104 SER A C 1
ATOM 865 O O . SER A 1 104 ? 23.160 11.503 -32.565 1.00 60.66 104 SER A O 1
ATOM 867 N N . ALA A 1 105 ? 25.231 12.365 -32.704 1.00 59.75 105 ALA A N 1
ATOM 868 C CA . ALA A 1 105 ? 25.533 12.254 -31.279 1.00 59.75 105 ALA A CA 1
ATOM 869 C C . ALA A 1 105 ? 24.697 13.235 -30.443 1.00 59.75 105 ALA A C 1
ATOM 871 O O . ALA A 1 105 ? 24.233 12.872 -29.366 1.00 59.75 105 ALA A O 1
ATOM 872 N N . PHE A 1 106 ? 24.431 14.427 -30.986 1.00 59.06 106 PHE A N 1
ATOM 873 C CA . PHE A 1 106 ? 23.569 15.432 -30.359 1.00 59.06 106 PHE A CA 1
ATOM 874 C C . PHE A 1 106 ? 22.127 14.921 -30.170 1.00 59.06 106 PHE A C 1
ATOM 876 O O . PHE A 1 106 ? 21.534 15.086 -29.110 1.00 59.06 106 PHE A O 1
ATOM 883 N N . SER A 1 107 ? 21.599 14.180 -31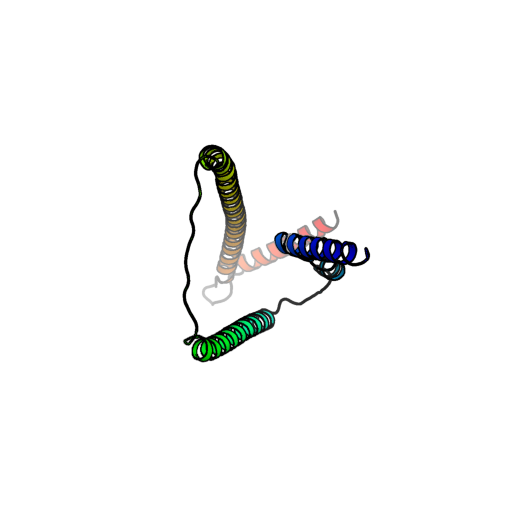.152 1.00 67.56 107 SER A N 1
ATOM 884 C CA . SER A 1 107 ? 20.270 13.552 -31.066 1.00 67.56 107 SER A CA 1
ATOM 885 C C . SER A 1 107 ? 20.186 12.443 -30.003 1.00 67.56 107 SER A C 1
ATOM 887 O O . SER A 1 107 ? 19.144 12.271 -29.369 1.00 67.56 107 SER A O 1
ATOM 889 N N . LEU A 1 108 ? 21.277 11.702 -29.772 1.00 76.69 108 LEU A N 1
ATOM 890 C CA . LEU A 1 108 ? 21.324 10.666 -28.737 1.00 76.69 108 LEU A CA 1
ATOM 891 C C . LEU A 1 108 ? 21.334 11.281 -27.331 1.00 76.69 108 LEU A C 1
ATOM 893 O O . LEU A 1 108 ? 20.614 10.812 -26.453 1.00 76.69 108 LEU A O 1
ATOM 897 N N . GLU A 1 109 ? 22.116 12.338 -27.124 1.00 80.44 109 GLU A N 1
ATOM 898 C CA . GLU A 1 109 ? 22.178 13.063 -25.851 1.00 80.44 109 GLU A CA 1
ATOM 899 C C . GLU A 1 109 ? 20.822 13.682 -25.478 1.00 80.44 109 GLU A C 1
ATOM 901 O O . GLU A 1 109 ? 20.366 13.547 -24.341 1.00 80.44 109 GLU A O 1
ATOM 906 N N . GLU A 1 110 ? 20.118 14.265 -26.451 1.00 81.38 110 GLU A N 1
ATOM 907 C CA . GLU A 1 110 ? 18.757 14.774 -26.260 1.00 81.38 110 GLU A CA 1
ATOM 908 C C . GLU A 1 110 ? 17.758 13.674 -25.867 1.00 81.38 110 GLU A C 1
ATOM 910 O O . GLU A 1 110 ? 16.925 13.889 -24.986 1.00 81.38 110 GLU A O 1
ATOM 915 N N . LEU A 1 111 ? 17.849 12.483 -26.471 1.00 80.56 111 LEU A N 1
ATOM 916 C CA . LEU A 1 111 ? 17.021 11.327 -26.103 1.00 80.56 111 LEU A CA 1
ATOM 917 C C . LEU A 1 111 ? 17.270 10.880 -24.658 1.00 80.56 111 LEU A C 1
ATOM 919 O O . LEU A 1 111 ? 16.319 10.591 -23.931 1.00 80.56 111 LEU A O 1
ATOM 923 N N . TYR A 1 112 ? 18.533 10.846 -24.229 1.00 84.25 112 TYR A N 1
ATOM 924 C CA . TYR A 1 112 ? 18.886 10.507 -22.850 1.00 84.25 112 TYR A CA 1
ATOM 925 C C . TYR A 1 112 ? 18.376 11.547 -21.855 1.00 84.25 112 TYR A C 1
ATOM 927 O O . TYR A 1 112 ? 17.818 11.170 -20.824 1.00 84.25 112 TYR A O 1
ATOM 935 N N . ARG A 1 113 ? 18.515 12.840 -22.168 1.00 81.12 113 ARG A N 1
ATOM 936 C CA . ARG A 1 113 ? 17.989 13.921 -21.324 1.00 81.12 113 ARG A CA 1
ATOM 937 C C . ARG A 1 113 ? 16.474 13.826 -21.174 1.00 81.12 113 ARG A C 1
ATOM 939 O O . ARG A 1 113 ? 15.989 13.800 -20.047 1.00 81.12 113 ARG A O 1
ATOM 946 N N . LYS A 1 114 ? 15.745 13.650 -22.280 1.00 86.25 114 LYS A N 1
ATOM 947 C CA . LYS A 1 114 ? 14.281 13.492 -22.264 1.00 86.25 114 LYS A CA 1
ATOM 948 C C . LYS A 1 114 ? 13.831 12.285 -21.436 1.00 86.25 114 LYS A C 1
ATOM 950 O O . LYS A 1 114 ? 12.960 12.429 -20.587 1.00 86.25 114 LYS A O 1
ATOM 955 N N . GLN A 1 115 ? 14.468 11.122 -21.602 1.00 84.75 115 GLN A N 1
ATOM 956 C CA . GLN A 1 115 ? 14.131 9.939 -20.796 1.00 84.75 115 GLN A CA 1
ATOM 957 C C . GLN A 1 115 ? 14.415 10.129 -19.303 1.00 84.75 115 GLN A C 1
ATOM 959 O O . GLN A 1 115 ? 13.662 9.638 -18.462 1.00 84.75 115 GLN A O 1
ATOM 964 N N . HIS A 1 116 ? 15.504 10.815 -18.956 1.00 82.94 116 HIS A N 1
ATOM 965 C CA . HIS A 1 116 ? 15.798 11.133 -17.562 1.00 82.94 116 HIS A CA 1
ATOM 966 C C . HIS A 1 116 ? 14.750 12.078 -16.970 1.00 82.94 116 HIS A C 1
ATOM 968 O O . HIS A 1 116 ? 14.259 11.817 -15.876 1.00 82.94 116 HIS A O 1
ATOM 974 N N . GLU A 1 117 ? 14.360 13.122 -17.700 1.00 87.69 117 GLU A N 1
ATOM 975 C CA . GLU A 1 117 ? 13.331 14.071 -17.267 1.00 87.69 117 GLU A CA 1
ATOM 976 C C . GLU A 1 117 ? 11.965 13.396 -17.064 1.00 87.69 117 GLU A C 1
ATOM 978 O O . GLU A 1 117 ? 11.312 13.625 -16.048 1.00 87.69 117 GLU A O 1
ATOM 983 N N . GLU A 1 118 ? 11.543 12.525 -17.983 1.00 81.94 118 GLU A N 1
ATOM 984 C CA . GLU A 1 118 ? 10.296 11.756 -17.853 1.00 81.94 118 GLU A CA 1
ATOM 985 C C . GLU A 1 118 ? 10.323 10.820 -16.642 1.00 81.94 118 GLU A C 1
ATOM 987 O O . GLU A 1 118 ? 9.365 10.754 -15.872 1.00 81.94 118 GLU A O 1
ATOM 992 N N . LYS A 1 119 ? 11.446 10.133 -16.426 1.00 80.06 119 LYS A N 1
ATOM 993 C CA . LYS A 1 119 ? 11.610 9.209 -15.301 1.00 80.06 119 LYS A CA 1
ATOM 994 C C . LYS A 1 119 ? 11.618 9.923 -13.950 1.00 80.06 119 LYS A C 1
ATOM 996 O O . LYS A 1 119 ? 11.099 9.381 -12.975 1.00 80.06 119 LYS A O 1
ATOM 1001 N N . GLU A 1 120 ? 12.206 11.112 -13.871 1.00 86.19 120 GLU A N 1
ATOM 1002 C CA . GLU A 1 120 ? 12.188 11.919 -12.649 1.00 86.19 120 GLU A CA 1
ATOM 1003 C C . GLU A 1 120 ? 10.790 12.496 -12.381 1.00 86.19 120 GLU A C 1
ATOM 1005 O O . GLU A 1 120 ? 10.329 12.457 -11.240 1.00 86.19 120 GLU A O 1
ATOM 1010 N N . LYS A 1 121 ? 10.051 12.910 -13.419 1.00 87.88 121 LYS A N 1
ATOM 1011 C CA . LYS A 1 121 ? 8.635 13.297 -13.280 1.00 87.88 121 LYS A CA 1
ATOM 1012 C C . LYS A 1 121 ? 7.774 12.141 -12.775 1.00 87.88 121 LYS A C 1
ATOM 1014 O O . LYS A 1 121 ? 7.054 12.303 -11.795 1.00 87.88 121 LYS A O 1
ATOM 1019 N N . GLU A 1 122 ? 7.924 10.953 -13.358 1.00 86.19 122 GLU A N 1
ATOM 1020 C CA . GLU A 1 122 ? 7.199 9.757 -12.917 1.00 86.19 122 GLU A CA 1
ATOM 1021 C C . GLU A 1 122 ? 7.521 9.399 -11.453 1.00 86.19 122 GLU A C 1
ATOM 1023 O O . GLU A 1 122 ? 6.646 8.975 -10.693 1.00 86.19 122 GLU A O 1
ATOM 1028 N N . ARG A 1 123 ? 8.775 9.583 -11.021 1.00 88.81 123 ARG A N 1
ATOM 1029 C CA . ARG A 1 123 ? 9.164 9.403 -9.614 1.00 88.81 123 ARG A CA 1
ATOM 1030 C C . ARG A 1 123 ? 8.458 10.399 -8.706 1.00 88.81 123 ARG A C 1
ATOM 1032 O O . ARG A 1 123 ? 7.888 9.973 -7.704 1.00 88.81 123 ARG A O 1
ATOM 1039 N N . MET A 1 124 ? 8.439 11.678 -9.074 1.00 85.44 124 MET A N 1
ATOM 1040 C CA . MET A 1 124 ? 7.759 12.707 -8.288 1.00 85.44 124 MET A CA 1
ATOM 1041 C C . MET A 1 124 ? 6.250 12.462 -8.188 1.00 85.44 124 MET A C 1
ATOM 1043 O O . MET A 1 124 ? 5.693 12.559 -7.097 1.00 85.44 124 MET A O 1
ATOM 1047 N N . GLU A 1 125 ? 5.589 12.079 -9.281 1.00 87.88 125 GLU A N 1
ATOM 1048 C CA . GLU A 1 125 ? 4.156 11.753 -9.275 1.00 87.88 125 GLU A CA 1
ATOM 1049 C C . GLU A 1 125 ? 3.850 10.561 -8.360 1.00 87.88 125 GLU A C 1
ATOM 1051 O O . GLU A 1 125 ? 2.927 10.604 -7.542 1.00 87.88 125 GLU A O 1
ATOM 1056 N N . ARG A 1 126 ? 4.664 9.501 -8.432 1.00 87.94 126 ARG A N 1
ATOM 1057 C CA . ARG A 1 126 ? 4.523 8.336 -7.548 1.00 87.94 126 ARG A CA 1
ATOM 1058 C C . ARG A 1 126 ? 4.751 8.702 -6.087 1.00 87.94 126 ARG A C 1
ATOM 1060 O O . ARG A 1 126 ? 4.005 8.240 -5.225 1.00 87.94 126 ARG A O 1
ATOM 1067 N N . GLU A 1 127 ? 5.759 9.518 -5.795 1.00 90.31 127 GLU A N 1
ATOM 1068 C CA . GLU A 1 127 ? 6.017 9.997 -4.439 1.00 90.31 127 GLU A CA 1
ATOM 1069 C C . GLU A 1 127 ? 4.874 10.866 -3.913 1.00 90.31 127 GLU A C 1
ATOM 1071 O O . GLU A 1 127 ? 4.474 10.689 -2.764 1.00 90.31 127 GLU A O 1
ATOM 1076 N N . ALA A 1 128 ? 4.291 11.733 -4.743 1.00 92.94 128 ALA A N 1
ATOM 1077 C CA . ALA A 1 128 ? 3.133 12.538 -4.369 1.00 92.94 128 ALA A CA 1
ATOM 1078 C C . ALA A 1 128 ? 1.929 11.654 -4.007 1.00 92.94 128 ALA A C 1
ATOM 1080 O O . ALA A 1 128 ? 1.353 11.803 -2.929 1.00 92.94 128 ALA A O 1
ATOM 1081 N N . VAL A 1 129 ? 1.609 10.655 -4.838 1.00 92.19 129 VAL A N 1
ATOM 1082 C CA . VAL A 1 129 ? 0.527 9.695 -4.552 1.00 92.19 129 VAL A CA 1
ATOM 1083 C C . VAL A 1 129 ? 0.793 8.918 -3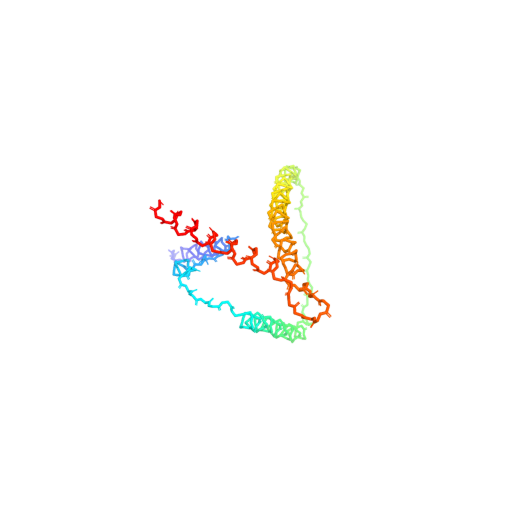.260 1.00 92.19 129 VAL A C 1
ATOM 1085 O O . VAL A 1 129 ? -0.124 8.664 -2.477 1.00 92.19 129 VAL A O 1
ATOM 1088 N N . LEU A 1 130 ? 2.046 8.532 -3.011 1.00 91.94 130 LEU A N 1
ATOM 1089 C CA . LEU A 1 130 ? 2.417 7.841 -1.778 1.00 91.94 130 LEU A CA 1
ATOM 1090 C C . LEU A 1 130 ? 2.284 8.740 -0.546 1.00 91.94 130 LEU A C 1
ATOM 1092 O O . LEU A 1 130 ? 1.831 8.246 0.484 1.00 91.94 130 LEU A O 1
ATOM 1096 N N . ARG A 1 131 ? 2.637 10.028 -0.642 1.00 93.38 131 ARG A N 1
ATOM 1097 C CA . ARG A 1 131 ? 2.469 10.998 0.453 1.00 93.38 131 ARG A CA 1
ATOM 1098 C C . ARG A 1 131 ? 1.000 11.194 0.798 1.00 93.38 131 ARG A C 1
ATOM 1100 O O . ARG A 1 131 ? 0.649 10.993 1.954 1.00 93.38 131 ARG A O 1
ATOM 1107 N N . VAL A 1 132 ? 0.143 11.424 -0.198 1.00 94.19 132 VAL A N 1
ATOM 1108 C CA . VAL A 1 132 ? -1.312 11.553 0.012 1.00 94.19 132 VAL A CA 1
ATOM 1109 C C . VAL A 1 132 ? -1.875 10.306 0.701 1.00 94.19 132 VAL A C 1
ATOM 1111 O O . VAL A 1 132 ? -2.504 10.396 1.751 1.00 94.19 132 VAL A O 1
ATOM 1114 N N . ARG A 1 133 ? -1.551 9.107 0.197 1.00 93.25 133 ARG A N 1
ATOM 1115 C CA . ARG A 1 133 ? -1.980 7.844 0.830 1.00 93.25 133 ARG A CA 1
ATOM 1116 C C . ARG A 1 133 ? -1.442 7.666 2.248 1.00 93.25 133 ARG A C 1
ATOM 1118 O O . ARG A 1 133 ? -2.061 6.979 3.059 1.00 93.25 133 ARG A O 1
ATOM 1125 N N . LYS A 1 134 ? -0.254 8.194 2.542 1.00 95.69 134 LYS A N 1
ATOM 1126 C CA . LYS A 1 134 ? 0.347 8.121 3.874 1.00 95.69 134 LYS A CA 1
ATOM 1127 C C . LYS A 1 134 ? -0.375 9.057 4.839 1.00 95.69 134 LYS A C 1
ATOM 1129 O O . LYS A 1 134 ? -0.725 8.617 5.928 1.00 95.69 134 LYS A O 1
ATOM 1134 N N . GLU A 1 135 ? -0.657 10.284 4.420 1.00 94.94 135 GLU A N 1
ATOM 1135 C CA . GLU A 1 135 ? -1.419 11.263 5.197 1.00 94.94 135 GLU A CA 1
ATOM 1136 C C . GLU A 1 135 ? -2.828 10.747 5.512 1.00 94.94 135 GLU A C 1
ATOM 1138 O O . GLU A 1 135 ? -3.248 10.776 6.667 1.00 94.94 135 GLU A O 1
ATOM 1143 N N . GLU A 1 136 ? -3.525 10.159 4.535 1.00 93.56 136 GLU A N 1
ATOM 1144 C CA . GLU A 1 136 ? -4.828 9.512 4.755 1.00 93.56 136 GLU A CA 1
ATOM 1145 C C . GLU A 1 136 ? -4.755 8.398 5.812 1.00 93.56 136 GLU A C 1
ATOM 1147 O O . GLU A 1 136 ? -5.622 8.288 6.685 1.00 93.56 136 GLU A O 1
ATOM 1152 N N . ARG A 1 137 ? -3.700 7.573 5.773 1.00 93.19 137 ARG A N 1
ATOM 1153 C CA . ARG A 1 137 ? -3.477 6.513 6.770 1.00 93.19 137 ARG A CA 1
ATOM 1154 C C . ARG A 1 137 ? -3.187 7.083 8.150 1.00 93.19 137 ARG A C 1
ATOM 1156 O O . ARG A 1 137 ? -3.746 6.586 9.123 1.00 93.19 137 ARG A O 1
ATOM 1163 N N . GLU A 1 138 ? -2.348 8.109 8.245 1.00 95.31 138 GLU A N 1
ATOM 1164 C CA . GLU A 1 138 ? -2.019 8.772 9.509 1.00 95.31 138 GLU A CA 1
ATOM 1165 C C . GLU A 1 138 ? -3.268 9.440 10.116 1.00 95.31 138 GLU A C 1
ATOM 1167 O O . GLU A 1 138 ? -3.527 9.307 11.315 1.00 95.31 138 GLU A O 1
ATOM 1172 N N . GLN A 1 139 ? -4.128 10.053 9.299 1.00 95.25 139 GLN A N 1
ATOM 1173 C CA . GLN A 1 139 ? -5.425 10.574 9.743 1.00 95.25 139 GLN A CA 1
ATOM 1174 C C . GLN A 1 139 ? -6.379 9.464 10.214 1.00 95.25 139 GLN A C 1
ATOM 1176 O O . GLN A 1 139 ? -7.040 9.597 11.245 1.00 95.25 139 GLN A O 1
ATOM 1181 N N . ALA A 1 140 ? -6.448 8.333 9.510 1.00 93.88 140 ALA A N 1
ATOM 1182 C CA . ALA A 1 140 ? -7.256 7.198 9.952 1.00 93.88 140 ALA A CA 1
ATOM 1183 C C . ALA A 1 140 ? -6.716 6.585 11.258 1.00 93.88 140 ALA A C 1
ATOM 1185 O O . ALA A 1 140 ? -7.490 6.217 12.146 1.00 93.88 140 ALA A O 1
ATOM 1186 N N . GLU A 1 141 ? -5.395 6.496 11.410 1.00 95.25 141 GLU A N 1
ATOM 1187 C CA . GLU A 1 141 ? -4.756 6.004 12.628 1.00 95.25 141 GLU A CA 1
ATOM 1188 C C . GLU A 1 141 ? -4.960 6.933 13.820 1.00 95.25 141 GLU A C 1
ATOM 1190 O O . GLU A 1 141 ? -5.266 6.446 14.907 1.00 95.25 141 GLU A O 1
ATOM 1195 N N . THR A 1 142 ? -4.809 8.248 13.649 1.00 96.69 142 THR A N 1
ATOM 1196 C CA . THR A 1 142 ? -5.049 9.224 14.725 1.00 96.69 142 THR A CA 1
ATOM 1197 C C . THR A 1 142 ? -6.491 9.147 15.215 1.00 96.69 142 THR A C 1
ATOM 1199 O O . THR A 1 142 ? -6.714 9.059 16.424 1.00 96.69 142 THR A O 1
ATOM 1202 N N . ARG A 1 143 ? -7.467 9.034 14.301 1.00 93.00 143 ARG A N 1
ATOM 1203 C CA . ARG A 1 143 ? -8.877 8.790 14.654 1.00 93.00 143 ARG A CA 1
ATOM 1204 C C . ARG A 1 143 ? -9.050 7.489 15.443 1.00 93.00 143 ARG A C 1
ATOM 1206 O O . ARG A 1 143 ? -9.649 7.495 16.517 1.00 93.00 143 ARG A O 1
ATOM 1213 N N . ARG A 1 144 ? -8.472 6.376 14.969 1.00 93.50 144 ARG A N 1
ATOM 1214 C CA . ARG A 1 144 ? -8.528 5.073 15.666 1.00 93.50 144 ARG A CA 1
ATOM 1215 C C . ARG A 1 144 ? -7.893 5.126 17.056 1.00 93.50 144 ARG A C 1
ATOM 1217 O O . ARG A 1 144 ? -8.451 4.567 17.998 1.00 93.50 144 ARG A O 1
ATOM 1224 N N . LYS A 1 145 ? -6.741 5.789 17.195 1.00 96.88 145 LYS A N 1
ATOM 1225 C CA . LYS A 1 145 ? -6.032 5.962 18.472 1.00 96.88 145 LYS A CA 1
ATOM 1226 C C . LYS A 1 145 ? -6.865 6.784 19.451 1.00 96.88 145 LYS A C 1
ATOM 1228 O O . LYS A 1 145 ? -7.041 6.336 20.578 1.00 96.88 145 LYS A O 1
ATOM 1233 N N . ALA A 1 146 ? -7.455 7.895 19.009 1.00 95.62 146 ALA A N 1
ATOM 1234 C CA . ALA A 1 146 ? -8.321 8.726 19.844 1.00 95.62 146 ALA A CA 1
ATOM 1235 C C . ALA A 1 146 ? -9.561 7.962 20.345 1.00 95.62 146 ALA A C 1
ATOM 1237 O O . ALA A 1 146 ? -9.899 8.022 21.528 1.00 95.62 146 ALA A O 1
ATOM 1238 N N . VAL A 1 147 ? -10.222 7.188 19.474 1.00 94.50 147 VAL A N 1
ATOM 1239 C CA . VAL A 1 147 ? -11.344 6.322 19.880 1.00 94.50 147 VAL A CA 1
ATOM 1240 C C . VAL A 1 147 ? -10.874 5.271 20.888 1.00 94.50 147 VAL A C 1
ATOM 1242 O O . VAL A 1 147 ? -11.488 5.106 21.942 1.00 94.50 147 VAL A O 1
ATOM 1245 N N . ARG A 1 148 ? -9.751 4.594 20.615 1.00 95.62 148 ARG A N 1
ATOM 1246 C CA . ARG A 1 148 ? -9.187 3.570 21.507 1.00 95.62 148 ARG A CA 1
ATOM 1247 C C . ARG A 1 148 ? -8.827 4.132 22.880 1.00 95.62 148 ARG A C 1
ATOM 1249 O O . ARG A 1 148 ? -9.118 3.491 23.885 1.00 95.62 148 ARG A O 1
ATOM 1256 N N . GLU A 1 149 ? -8.222 5.312 22.929 1.00 96.50 149 GLU A N 1
ATOM 1257 C CA . GLU A 1 149 ? -7.874 5.995 24.173 1.00 96.50 149 GLU A CA 1
ATOM 1258 C C . GLU A 1 149 ? -9.125 6.263 25.016 1.00 96.50 149 GLU A C 1
ATOM 1260 O O . GLU A 1 149 ? -9.154 5.919 26.197 1.00 96.50 149 GLU A O 1
ATOM 1265 N N . LYS A 1 150 ? -10.199 6.780 24.402 1.00 95.94 150 LYS A N 1
ATOM 1266 C CA . LYS A 1 150 ? -11.490 6.973 25.080 1.00 95.94 150 LYS A CA 1
ATOM 1267 C C . LYS A 1 150 ? -12.068 5.657 25.614 1.00 95.94 150 LYS A C 1
ATOM 1269 O O . LYS A 1 150 ? -12.528 5.628 26.752 1.00 95.94 150 LYS A O 1
ATOM 1274 N N . MET A 1 151 ? -12.010 4.570 24.838 1.00 94.50 151 MET A N 1
ATOM 1275 C CA . MET A 1 151 ? -12.515 3.250 25.256 1.00 94.50 151 MET A CA 1
ATOM 1276 C C . MET A 1 151 ? -11.718 2.617 26.403 1.00 94.50 151 MET A C 1
ATOM 1278 O O . MET A 1 151 ? -12.269 1.822 27.164 1.00 94.50 151 MET A O 1
ATOM 1282 N N . LEU A 1 152 ? -10.427 2.938 26.522 1.00 96.25 152 LEU A N 1
ATOM 1283 C CA . LEU A 1 152 ? -9.552 2.423 27.578 1.00 96.25 152 LEU A CA 1
ATOM 1284 C C . LEU A 1 152 ? -9.700 3.175 28.906 1.00 96.25 152 LEU A C 1
ATOM 1286 O O . LEU A 1 152 ? -9.190 2.696 29.921 1.00 96.25 152 LEU A O 1
ATOM 1290 N N . LYS A 1 153 ? -10.401 4.317 28.930 1.00 96.81 153 LYS A N 1
ATOM 1291 C CA . LYS A 1 153 ? -10.663 5.060 30.169 1.00 96.81 153 LYS A CA 1
ATOM 1292 C C . LYS A 1 153 ? -11.505 4.219 31.127 1.00 96.81 153 LYS A C 1
ATOM 1294 O O . LYS A 1 153 ? -12.547 3.673 30.758 1.00 96.81 153 LYS A O 1
ATOM 1299 N N . LYS A 1 154 ? -11.059 4.157 32.383 1.00 97.81 154 LYS A N 1
ATOM 1300 C CA . LYS A 1 154 ? -11.690 3.393 33.464 1.00 97.81 154 LYS A CA 1
ATOM 1301 C C . LYS A 1 154 ? -12.105 4.307 34.615 1.00 97.81 154 LYS A C 1
ATOM 1303 O O . LYS A 1 154 ? -11.503 5.353 34.838 1.00 97.81 154 LYS A O 1
ATOM 1308 N N . THR A 1 155 ? -13.142 3.910 35.340 1.00 95.69 155 THR A N 1
ATOM 1309 C CA . THR A 1 155 ? -13.561 4.536 36.597 1.00 95.69 155 THR A CA 1
ATOM 1310 C C . THR A 1 155 ? -12.600 4.152 37.725 1.00 95.69 155 THR A C 1
ATOM 1312 O O . THR A 1 155 ? -11.761 3.263 37.570 1.00 95.69 155 THR A O 1
ATOM 1315 N N . ARG A 1 156 ? -12.757 4.763 38.907 1.00 96.19 156 ARG A N 1
ATOM 1316 C CA . ARG A 1 156 ? -11.955 4.443 40.103 1.00 96.19 156 ARG A CA 1
ATOM 1317 C C . ARG A 1 156 ? -11.974 2.953 40.480 1.00 96.19 156 ARG A C 1
ATOM 1319 O O . ARG A 1 156 ? -11.005 2.461 41.040 1.00 96.19 156 ARG A O 1
ATOM 1326 N N . ARG A 1 157 ? -13.059 2.235 40.166 1.00 96.25 157 ARG A N 1
ATOM 1327 C CA . ARG A 1 157 ? -13.213 0.790 40.424 1.00 96.25 157 ARG A CA 1
ATOM 1328 C C . ARG A 1 157 ? -12.746 -0.094 39.254 1.00 96.25 157 ARG A C 1
ATOM 1330 O O . ARG A 1 157 ? -12.982 -1.294 39.270 1.00 96.25 157 ARG A O 1
ATOM 1337 N N . GLY A 1 158 ? -12.131 0.483 38.218 1.00 96.19 158 GLY A N 1
ATOM 1338 C CA . GLY A 1 158 ? -11.581 -0.252 37.072 1.00 96.19 158 GLY A CA 1
ATOM 1339 C C . GLY A 1 158 ? -12.585 -0.609 35.968 1.00 96.19 158 GLY A C 1
ATOM 1340 O O . GLY A 1 158 ? -12.181 -1.165 34.946 1.00 96.19 158 GLY A O 1
ATOM 1341 N N . GLN A 1 159 ? -13.866 -0.269 36.126 1.00 96.00 159 GLN A N 1
ATOM 1342 C CA . GLN A 1 159 ? -14.885 -0.461 35.087 1.00 96.00 159 GLN A CA 1
ATOM 1343 C C . GLN A 1 159 ? -14.679 0.533 33.934 1.00 96.00 159 GLN A C 1
ATOM 1345 O O . GLN A 1 159 ? -14.246 1.656 34.191 1.00 96.00 159 GLN A O 1
ATOM 1350 N N . PRO A 1 160 ? -14.988 0.183 32.674 1.00 97.50 160 PRO A N 1
ATOM 1351 C CA . PRO A 1 160 ? -14.906 1.131 31.567 1.00 97.50 160 PRO A CA 1
ATOM 1352 C C . PRO A 1 160 ? -15.851 2.317 31.792 1.00 97.50 160 PRO A C 1
ATOM 1354 O O . PRO A 1 160 ? -16.969 2.157 32.283 1.00 97.50 160 PRO A O 1
ATOM 1357 N N . VAL A 1 161 ? -15.412 3.520 31.422 1.00 97.69 161 VAL A N 1
ATOM 1358 C CA . VAL A 1 161 ? -16.253 4.717 31.525 1.00 97.69 161 VAL A CA 1
ATOM 1359 C C . VAL A 1 161 ? -17.391 4.621 30.503 1.00 97.69 161 VAL A C 1
ATOM 1361 O O . VAL A 1 161 ? -17.172 4.734 29.296 1.00 97.69 161 VAL A O 1
ATOM 1364 N N . MET A 1 162 ? -18.618 4.433 30.996 1.00 96.69 162 MET A N 1
ATOM 1365 C CA . MET A 1 162 ? -19.795 4.164 30.158 1.00 96.69 162 MET A CA 1
ATOM 1366 C C . MET A 1 162 ? -20.130 5.291 29.180 1.00 96.69 162 MET A C 1
ATOM 1368 O O . MET A 1 162 ? -20.574 4.989 28.079 1.00 96.69 162 MET A O 1
ATOM 1372 N N . LYS A 1 163 ? -19.847 6.557 29.526 1.00 96.44 163 LYS A N 1
ATOM 1373 C CA . LYS A 1 163 ? -20.051 7.717 28.638 1.00 96.44 163 LYS A CA 1
ATOM 1374 C C . LYS A 1 163 ? -19.462 7.470 27.244 1.00 96.44 163 LYS A C 1
ATOM 1376 O O . LYS A 1 163 ? -20.188 7.478 26.259 1.00 96.44 163 LYS A O 1
ATOM 1381 N N . TYR A 1 164 ? -18.164 7.176 27.179 1.00 97.00 164 TYR A N 1
ATOM 1382 C CA . TYR A 1 164 ? -17.483 6.971 25.902 1.00 97.00 164 TYR A CA 1
ATOM 1383 C C . TYR A 1 164 ? -17.972 5.704 25.202 1.00 97.00 164 TYR A C 1
ATOM 1385 O O . TYR A 1 164 ? -18.158 5.700 23.991 1.00 97.00 164 TYR A O 1
ATOM 1393 N N . ARG A 1 165 ? -18.225 4.628 25.955 1.00 95.12 165 ARG A N 1
ATOM 1394 C CA . ARG A 1 165 ? -18.670 3.355 25.376 1.00 95.12 165 ARG A CA 1
ATOM 1395 C C . ARG A 1 165 ? -20.047 3.471 24.719 1.00 95.12 165 ARG A C 1
ATOM 1397 O O . ARG A 1 165 ? -20.232 2.940 23.630 1.00 95.12 165 ARG A O 1
ATOM 1404 N N . ILE A 1 166 ? -20.976 4.189 25.349 1.00 96.94 166 ILE A N 1
ATOM 1405 C CA . ILE A 1 166 ? -22.304 4.476 24.793 1.00 96.94 166 ILE A CA 1
ATOM 1406 C C . ILE A 1 166 ? -22.179 5.375 23.557 1.00 96.94 166 ILE A C 1
ATOM 1408 O O . ILE A 1 166 ? -22.761 5.042 22.531 1.00 96.94 166 ILE A O 1
ATOM 1412 N N . GLU A 1 167 ? -21.374 6.446 23.611 1.00 96.00 167 GLU A N 1
ATOM 1413 C CA . GLU A 1 167 ? -21.108 7.314 22.446 1.00 96.00 167 GLU A CA 1
ATOM 1414 C C . GLU A 1 167 ? -20.649 6.498 21.222 1.00 96.00 167 GLU A C 1
ATOM 1416 O O . GLU A 1 167 ? -21.190 6.665 20.133 1.00 96.00 167 GLU A O 1
ATOM 1421 N N . HIS A 1 168 ? -19.715 5.556 21.403 1.00 95.81 168 HIS A N 1
ATOM 1422 C CA . HIS A 1 168 ? -19.218 4.717 20.306 1.00 95.81 168 HIS A CA 1
ATOM 1423 C C . HIS A 1 168 ? -20.259 3.727 19.763 1.00 95.81 168 HIS A C 1
ATOM 1425 O O . HIS A 1 168 ? -20.321 3.502 18.552 1.00 95.81 168 HIS A O 1
ATOM 1431 N N . LEU A 1 169 ? -21.090 3.138 20.630 1.00 95.62 169 LEU A N 1
ATOM 1432 C CA . LEU A 1 169 ? -22.190 2.273 20.191 1.00 95.62 169 LEU A CA 1
ATOM 1433 C C . LEU A 1 169 ? -23.204 3.061 19.356 1.00 95.62 169 LEU A C 1
ATOM 1435 O O . LEU A 1 169 ? -23.603 2.598 18.290 1.00 95.62 169 LEU A O 1
ATOM 1439 N N . LEU A 1 170 ? -23.566 4.268 19.800 1.00 96.06 170 LEU A N 1
ATOM 1440 C CA . LEU A 1 170 ? -24.472 5.151 19.066 1.00 96.06 170 LEU A CA 1
ATOM 1441 C C . LEU A 1 170 ? -23.885 5.573 17.715 1.00 96.06 170 LEU A C 1
ATOM 1443 O O . LEU A 1 170 ? -24.579 5.494 16.706 1.00 96.06 170 LEU A O 1
ATOM 1447 N N . GLU A 1 171 ? -22.606 5.953 17.671 1.00 94.56 171 GLU A N 1
ATOM 1448 C CA . GLU A 1 171 ? -21.905 6.290 16.426 1.00 94.56 171 GLU A CA 1
ATOM 1449 C C . GLU A 1 171 ? -21.885 5.104 15.448 1.00 94.56 171 GLU A C 1
ATOM 1451 O O . GLU A 1 171 ? -22.132 5.278 14.256 1.00 94.56 171 GLU A O 1
ATOM 1456 N N . THR A 1 172 ? -21.661 3.884 15.948 1.00 94.12 172 THR A N 1
ATOM 1457 C CA . THR A 1 172 ? -21.644 2.663 15.126 1.00 94.12 172 THR A CA 1
ATOM 1458 C C . THR A 1 172 ? -23.024 2.348 14.548 1.00 94.12 172 THR A C 1
ATOM 1460 O O . THR A 1 172 ? -23.125 2.018 13.368 1.00 94.12 172 THR A O 1
ATOM 1463 N N . ILE A 1 173 ? -24.087 2.492 15.349 1.00 94.88 173 ILE A N 1
ATOM 1464 C CA . ILE A 1 173 ? -25.474 2.291 14.901 1.00 94.88 173 ILE A CA 1
ATOM 1465 C C . ILE A 1 173 ? -25.867 3.357 13.870 1.00 94.88 173 ILE A C 1
ATOM 1467 O O . ILE A 1 173 ? -26.436 3.037 12.834 1.00 94.88 173 ILE A O 1
ATOM 1471 N N . GLN A 1 174 ? -25.541 4.628 14.109 1.00 94.00 174 GLN A N 1
ATOM 1472 C CA . GLN A 1 174 ? -25.833 5.698 13.149 1.00 94.00 174 GLN A CA 1
ATOM 1473 C C . GLN A 1 174 ? -25.013 5.568 11.860 1.00 94.00 174 GLN A C 1
ATOM 1475 O O . GLN A 1 174 ? -25.478 5.930 10.782 1.00 94.00 174 GLN A O 1
ATOM 1480 N N . GLY A 1 175 ? -23.777 5.078 11.958 1.00 90.06 175 GLY A N 1
ATOM 1481 C CA . GLY A 1 175 ? -22.940 4.792 10.801 1.00 90.06 175 GLY A CA 1
ATOM 1482 C C . GLY A 1 175 ? -23.511 3.654 9.958 1.00 90.06 175 GLY A C 1
ATOM 1483 O O . GLY A 1 175 ? -23.593 3.790 8.739 1.00 90.06 175 GLY A O 1
ATOM 1484 N N . SER A 1 176 ? -23.948 2.559 10.587 1.00 88.44 176 SER A N 1
ATOM 1485 C CA . SER A 1 176 ? -24.522 1.420 9.864 1.00 88.44 176 SER A CA 1
ATOM 1486 C C . SER A 1 176 ? -25.843 1.767 9.177 1.00 88.44 176 SER A C 1
ATOM 1488 O O . SER A 1 176 ? -26.032 1.379 8.025 1.00 88.44 176 SER A O 1
ATOM 1490 N N . THR A 1 177 ? -26.720 2.552 9.812 1.00 90.12 177 THR A N 1
ATOM 1491 C CA . THR A 1 177 ? -27.982 2.991 9.190 1.00 90.12 177 THR A CA 1
ATOM 1492 C C . THR A 1 177 ? -27.750 3.914 7.996 1.00 90.12 177 THR A C 1
ATOM 1494 O O . THR A 1 177 ? -28.407 3.757 6.971 1.00 90.12 177 THR A O 1
ATOM 1497 N N . LYS A 1 178 ? -26.777 4.831 8.079 1.00 87.56 178 LYS A N 1
ATOM 1498 C CA . LYS A 1 178 ? -26.398 5.702 6.952 1.00 87.56 178 LYS A CA 1
ATOM 1499 C C . LYS A 1 178 ? -25.816 4.919 5.775 1.00 87.56 178 LYS A C 1
ATOM 1501 O O . LYS A 1 178 ? -26.130 5.236 4.634 1.00 87.56 178 LYS A O 1
ATOM 1506 N N . MET A 1 179 ? -24.985 3.908 6.039 1.00 81.44 179 MET A N 1
ATOM 1507 C CA . MET A 1 179 ? -24.422 3.053 4.985 1.00 81.44 179 MET A CA 1
ATOM 1508 C C . MET A 1 179 ? -25.498 2.203 4.304 1.00 81.44 179 MET A C 1
ATOM 1510 O O . MET A 1 179 ? -25.463 2.061 3.088 1.00 81.44 179 MET A O 1
ATOM 1514 N N . ALA A 1 180 ? -26.467 1.686 5.069 1.00 80.69 180 ALA A N 1
ATOM 1515 C CA . ALA A 1 180 ? -27.609 0.963 4.515 1.00 80.69 180 ALA A CA 1
ATOM 1516 C C . ALA A 1 180 ? -28.467 1.876 3.619 1.00 80.69 180 ALA A C 1
ATOM 1518 O O . ALA A 1 180 ? -28.679 1.557 2.453 1.00 80.69 180 ALA A O 1
ATOM 1519 N N . ALA A 1 181 ? -28.852 3.059 4.109 1.00 78.56 181 ALA A N 1
ATOM 1520 C CA . ALA A 1 181 ? -29.659 4.015 3.345 1.00 78.56 181 ALA A CA 1
ATOM 1521 C C . ALA A 1 181 ? -28.953 4.553 2.083 1.00 78.56 181 ALA A C 1
ATOM 1523 O O . ALA A 1 181 ? -29.596 4.776 1.065 1.00 78.56 181 ALA A O 1
ATOM 1524 N N . GLY A 1 182 ? -27.630 4.741 2.120 1.00 71.44 182 GLY A N 1
ATOM 1525 C CA . GLY A 1 182 ? -26.853 5.176 0.953 1.00 71.44 182 GLY A CA 1
ATOM 1526 C C . GLY A 1 182 ? -26.606 4.086 -0.097 1.00 71.44 182 GLY A C 1
ATOM 1527 O O . GLY A 1 182 ? -26.150 4.408 -1.187 1.00 71.44 182 GLY A O 1
ATOM 1528 N N . SER A 1 183 ? -26.873 2.814 0.221 1.00 62.53 183 SER A N 1
ATOM 1529 C CA . SER A 1 183 ? -26.741 1.686 -0.717 1.00 62.53 183 SER A CA 1
ATOM 1530 C C . SER A 1 183 ? -28.026 1.356 -1.485 1.00 62.53 183 SER A C 1
ATOM 1532 O O . SER A 1 183 ? -27.982 0.581 -2.436 1.00 62.53 183 SER A O 1
ATOM 1534 N N . GLU A 1 184 ? -29.151 1.954 -1.085 1.00 59.22 184 GLU A N 1
ATOM 1535 C CA . GLU A 1 184 ? -30.453 1.846 -1.760 1.00 59.22 184 GLU A CA 1
ATOM 1536 C C . GLU A 1 184 ? -30.693 2.979 -2.781 1.00 59.22 184 GLU A C 1
ATOM 1538 O O . GLU A 1 184 ? -31.786 3.081 -3.335 1.00 59.22 184 GLU A O 1
ATOM 1543 N N . SER A 1 185 ? -29.691 3.836 -3.026 1.00 48.84 185 SER A N 1
ATOM 1544 C CA . SER A 1 185 ? -29.737 4.957 -3.984 1.00 48.84 185 SER A CA 1
ATOM 1545 C C . SER A 1 185 ? -28.890 4.705 -5.227 1.00 48.84 185 SER A C 1
ATOM 1547 O O . SER A 1 185 ? -27.758 4.193 -5.073 1.00 48.84 185 SER A O 1
#

pLDDT: mean 76.61, std 19.0, range [29.05, 97.81]

Foldseek 3Di:
DPDPPVVVVVVVVVVVVVVVCVVVPHDDDPPVCVVCVPVPPPPDDVVVVVVVVVVVVVVVVVVVVVVVVVVVVVCVVPVVDDDDDDDDDDDDPVPVVVVVVVVVVVVVVVVVVVVVVVVVVVVVVVVVVVVVVVVVVVVVVVVVVVLVVQQCDADPVRHTDVVSVVVVVVVVVVVVVVVVVVVVD

Secondary structure (DSSP, 8-state):
---SSHHHHHHHHHHHHHHHHHHT-SS-S-HHHHHTTTT------HHHHHHHHHHHHHHHHHHHHHHHHHHHHHHHHHTTS----------SSHHHHHHHHHHHHHHHHHHHHHHHHHHHHHHHHHHHHHHHHHHHHHHHHHHHHHHHHHHH-B-TTS-B-HHHHHHHHHHHHHHHHHHHHHH--

Sequence (185 aa):
MKKNEEHSDNRKKKHMMKRNISRLGGSGLSLEAFANAKSKNKQYNPAIIKKQREFYKNAKNVNKFKKLLKQQNQQNDRSLGQKHDKDVNETDKDKSERRRRKNSAFSLEELYRKQHEEKEKERMEREAVLRVRKEEREQAETRRKAVREKMLKKTRRGQPVMKYRIEHLLETIQGSTKMAAGSES